Protein AF-A0A164U2A6-F1 (afdb_monomer)

Structure (mmCIF, N/CA/C/O backbone):
data_AF-A0A164U2A6-F1
#
_entry.id   AF-A0A164U2A6-F1
#
loop_
_atom_site.group_PDB
_atom_site.id
_atom_site.type_symbol
_atom_site.label_atom_id
_atom_site.label_alt_id
_atom_site.label_comp_id
_atom_site.label_asym_id
_atom_site.label_entity_id
_atom_site.label_seq_id
_atom_site.pdbx_PDB_ins_code
_atom_site.Cartn_x
_atom_site.Cartn_y
_atom_site.Cartn_z
_atom_site.occupancy
_atom_site.B_iso_or_equiv
_atom_site.auth_seq_id
_atom_site.auth_comp_id
_atom_site.auth_asym_id
_atom_site.auth_atom_id
_atom_site.pdbx_PDB_model_num
ATOM 1 N N . MET A 1 1 ? -32.558 -21.989 -3.982 1.00 44.00 1 MET A N 1
ATOM 2 C CA . MET A 1 1 ? -32.875 -21.300 -2.713 1.00 44.00 1 MET A CA 1
ATOM 3 C C . MET A 1 1 ? -32.211 -19.939 -2.767 1.00 44.00 1 MET A C 1
ATOM 5 O O . MET A 1 1 ? -31.012 -19.887 -3.005 1.00 44.00 1 MET A O 1
ATOM 9 N N . SER A 1 2 ? -32.975 -18.857 -2.661 1.00 55.47 2 SER A N 1
ATOM 10 C CA . SER A 1 2 ? -32.435 -17.496 -2.626 1.00 55.47 2 SER A CA 1
ATOM 11 C C . SER A 1 2 ? -31.658 -17.303 -1.323 1.00 55.47 2 SER A C 1
ATOM 13 O O . SER A 1 2 ? -32.259 -17.333 -0.250 1.00 55.47 2 SER A O 1
ATOM 15 N N . SER A 1 3 ? -30.331 -17.175 -1.406 1.00 77.94 3 SER A N 1
ATOM 16 C CA . SER A 1 3 ? -29.511 -16.815 -0.244 1.00 77.94 3 SER A CA 1
ATOM 17 C C . SER A 1 3 ? -29.856 -15.387 0.196 1.00 77.94 3 SER A C 1
ATOM 19 O O . SER A 1 3 ? -30.199 -14.539 -0.631 1.00 77.94 3 SER A O 1
ATOM 21 N N . LEU A 1 4 ? -29.829 -15.143 1.505 1.00 87.38 4 LEU A N 1
ATOM 22 C CA . LEU A 1 4 ? -30.151 -13.844 2.089 1.00 87.38 4 LEU A CA 1
ATOM 23 C C . LEU A 1 4 ? -29.001 -12.861 1.852 1.00 87.38 4 LEU A C 1
ATOM 25 O O . LEU A 1 4 ? -27.828 -13.236 1.932 1.00 87.38 4 LEU A O 1
ATOM 29 N N . SER A 1 5 ? -29.326 -11.594 1.607 1.00 89.75 5 SER A N 1
ATOM 30 C CA . SER A 1 5 ? -28.318 -10.535 1.637 1.00 89.75 5 SER A CA 1
ATOM 31 C C . SER A 1 5 ? -27.931 -10.199 3.080 1.00 89.75 5 SER A C 1
ATOM 33 O O . SER A 1 5 ? -28.682 -10.451 4.028 1.00 89.75 5 SER A O 1
ATOM 35 N N . VAL A 1 6 ? -26.781 -9.550 3.263 1.00 89.12 6 VAL A N 1
ATOM 36 C CA . VAL A 1 6 ? -26.360 -8.974 4.550 1.00 89.12 6 VAL A CA 1
ATOM 37 C C . VAL A 1 6 ? -27.457 -8.077 5.137 1.00 89.12 6 VAL A C 1
ATOM 39 O O . VAL A 1 6 ? -27.704 -8.098 6.342 1.00 89.12 6 VAL A O 1
ATOM 42 N N . GLN A 1 7 ? -28.157 -7.317 4.292 1.00 89.69 7 GLN A N 1
ATOM 43 C CA . GLN A 1 7 ? -29.229 -6.427 4.727 1.00 89.69 7 GLN A CA 1
ATOM 44 C C . GLN A 1 7 ? -30.466 -7.189 5.218 1.00 89.69 7 GLN A C 1
ATOM 46 O O . GLN A 1 7 ? -31.060 -6.778 6.220 1.00 89.69 7 GLN A O 1
ATOM 51 N N . ASP A 1 8 ? -30.826 -8.301 4.577 1.00 89.44 8 ASP A N 1
ATOM 52 C CA . ASP A 1 8 ? -31.935 -9.157 5.019 1.00 89.44 8 ASP A CA 1
ATOM 53 C C . ASP A 1 8 ? -31.611 -9.804 6.366 1.00 89.44 8 ASP A C 1
ATOM 55 O O . ASP A 1 8 ? -32.427 -9.770 7.288 1.00 89.44 8 ASP A O 1
ATOM 59 N N . ILE A 1 9 ? -30.383 -10.311 6.516 1.00 90.56 9 ILE A N 1
ATOM 60 C CA . ILE A 1 9 ? -29.886 -10.926 7.754 1.00 90.56 9 ILE A CA 1
ATOM 61 C C . ILE A 1 9 ? -29.930 -9.915 8.910 1.00 90.56 9 ILE A C 1
ATOM 63 O O . ILE A 1 9 ? -30.4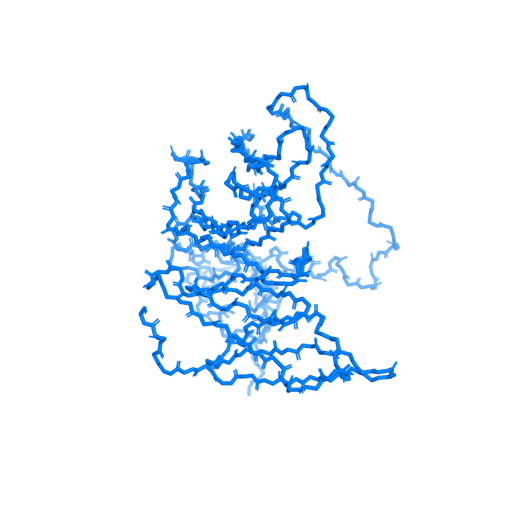40 -10.221 9.990 1.00 90.56 9 ILE A O 1
ATOM 67 N N . VAL A 1 10 ? -29.450 -8.685 8.687 1.00 90.69 10 VAL A N 1
ATOM 68 C CA . VAL A 1 10 ? -29.491 -7.610 9.694 1.00 90.69 10 VAL A CA 1
ATOM 69 C C . VAL A 1 10 ? -30.932 -7.219 10.027 1.00 90.69 10 VAL A C 1
ATOM 71 O O . VAL A 1 10 ? -31.260 -7.068 11.204 1.00 90.69 10 VAL A O 1
ATOM 74 N N . SER A 1 11 ? -31.803 -7.077 9.027 1.00 89.12 11 SER A N 1
ATOM 75 C CA . SER A 1 11 ? -33.218 -6.729 9.237 1.00 89.12 11 SER A CA 1
ATOM 76 C C . SER A 1 11 ? -33.941 -7.794 10.063 1.00 89.12 11 SER A C 1
ATOM 78 O O . SER A 1 11 ? -34.653 -7.472 11.017 1.00 89.12 11 SER A O 1
ATOM 80 N N . LEU A 1 12 ? -33.691 -9.070 9.765 1.00 89.12 12 LEU A N 1
ATOM 81 C CA . LEU A 1 12 ? -34.256 -10.206 10.489 1.00 89.12 12 LEU A CA 1
ATOM 82 C C . LEU A 1 12 ? -33.769 -10.248 11.946 1.00 89.12 12 LEU A C 1
ATOM 84 O O . LEU A 1 12 ? -34.564 -10.437 12.869 1.00 89.12 12 LEU A O 1
ATOM 88 N N . ALA A 1 13 ? -32.476 -9.997 12.169 1.00 89.25 13 ALA A N 1
ATOM 89 C CA . ALA A 1 13 ? -31.903 -9.871 13.507 1.00 89.25 13 ALA A CA 1
ATOM 90 C C . ALA A 1 13 ? -32.492 -8.683 14.288 1.00 89.25 13 ALA A C 1
ATOM 92 O O . ALA A 1 13 ? -32.646 -8.736 15.509 1.00 89.25 13 ALA A O 1
ATOM 93 N N . GLN A 1 14 ? -32.825 -7.581 13.616 1.00 86.62 14 GLN A N 1
ATOM 94 C CA . GLN A 1 14 ? -33.468 -6.436 14.261 1.00 86.62 14 GLN A CA 1
ATOM 95 C C . GLN A 1 14 ? -34.908 -6.756 14.679 1.00 86.62 14 GLN A C 1
ATOM 97 O O . GLN A 1 14 ? -35.297 -6.368 15.779 1.00 86.62 14 GLN A O 1
ATOM 102 N N . ALA A 1 15 ? -35.646 -7.528 13.880 1.00 88.75 15 ALA A N 1
ATOM 103 C CA . ALA A 1 15 ? -37.031 -7.901 14.164 1.00 88.75 15 ALA A CA 1
ATOM 104 C C . ALA A 1 15 ? -37.188 -9.019 15.217 1.00 88.75 15 ALA A C 1
ATOM 106 O O . ALA A 1 15 ? -38.202 -9.060 15.910 1.00 88.75 15 ALA A O 1
ATOM 107 N N . CYS A 1 16 ? -36.207 -9.920 15.366 1.00 90.56 16 CYS A N 1
ATOM 108 C CA . CYS A 1 16 ? -36.314 -11.090 16.246 1.00 90.56 16 CYS A CA 1
ATOM 109 C C . CYS A 1 16 ? -35.090 -11.257 17.159 1.00 90.56 16 CYS A C 1
ATOM 111 O O . CYS A 1 16 ? -33.978 -11.493 16.690 1.00 90.56 16 CYS A O 1
ATOM 113 N N . SER A 1 17 ? -35.296 -11.201 18.480 1.00 86.62 17 SER A N 1
ATOM 114 C CA . SER A 1 17 ? -34.227 -11.331 19.486 1.00 86.62 17 SER A CA 1
ATOM 115 C C . SER A 1 17 ? -33.533 -12.696 19.461 1.00 86.62 17 SER A C 1
ATOM 117 O O . SER A 1 17 ? -32.307 -12.746 19.488 1.00 86.62 17 SER A O 1
ATOM 119 N N . LYS A 1 18 ? -34.290 -13.793 19.322 1.00 87.06 18 LYS A N 1
ATOM 120 C CA . LYS A 1 18 ? -33.724 -15.149 19.194 1.00 87.06 18 LYS A CA 1
ATOM 121 C C . LYS A 1 18 ? -32.863 -15.292 17.939 1.00 87.06 18 LYS A C 1
ATOM 123 O O . LYS A 1 18 ? -31.781 -15.865 17.981 1.00 87.06 18 LYS A O 1
ATOM 128 N N . MET A 1 19 ? -33.326 -14.731 16.822 1.00 85.00 19 MET A N 1
ATOM 129 C CA . MET A 1 19 ? -32.559 -14.743 15.577 1.00 85.00 19 MET A CA 1
ATOM 130 C C . MET A 1 19 ? -31.304 -13.874 15.691 1.00 85.00 19 MET A C 1
ATOM 132 O O . MET A 1 19 ? -30.238 -14.258 15.224 1.00 85.00 19 MET A O 1
ATOM 136 N N . ARG A 1 20 ? -31.397 -12.729 16.374 1.00 89.31 20 ARG A N 1
ATOM 137 C CA . ARG A 1 20 ? -30.246 -11.871 16.675 1.00 89.31 20 ARG A CA 1
ATOM 138 C C . ARG A 1 20 ? -29.156 -12.618 17.434 1.00 89.31 20 ARG A C 1
ATOM 140 O O . ARG A 1 20 ? -27.986 -12.448 17.115 1.00 89.31 20 ARG A O 1
ATOM 147 N N . GLU A 1 21 ? -29.530 -13.416 18.425 1.00 87.69 21 GLU A N 1
ATOM 148 C CA . GLU A 1 21 ? -28.600 -14.206 19.235 1.00 87.69 21 GLU A CA 1
ATOM 149 C C . GLU A 1 21 ? -27.919 -15.313 18.415 1.00 87.69 21 GLU A C 1
ATOM 151 O O . GLU A 1 21 ? -26.694 -15.444 18.441 1.00 87.69 21 GLU A O 1
ATOM 156 N N . LEU A 1 22 ? -28.685 -16.030 17.588 1.00 85.81 22 LEU A N 1
ATOM 157 C CA . LEU A 1 22 ? -28.151 -17.030 16.655 1.00 85.81 22 LEU A CA 1
ATOM 158 C C . LEU A 1 22 ? -27.168 -16.422 15.644 1.00 85.81 22 LEU A C 1
ATOM 160 O O . LEU A 1 22 ? -26.076 -16.947 15.436 1.00 85.81 22 LEU A O 1
ATOM 164 N N . ILE A 1 23 ? -27.516 -15.282 15.047 1.00 86.31 23 ILE A N 1
ATOM 165 C CA . ILE A 1 23 ? -26.658 -14.606 14.067 1.00 86.31 23 ILE A CA 1
ATOM 166 C C . ILE A 1 23 ? -25.380 -14.075 14.737 1.00 86.31 23 ILE A C 1
ATOM 168 O O . ILE A 1 23 ? -24.293 -14.200 14.176 1.00 86.31 23 ILE A O 1
ATOM 172 N N . ARG A 1 24 ? -25.479 -13.526 15.956 1.00 84.38 24 ARG A N 1
ATOM 173 C CA . ARG A 1 24 ? -24.330 -13.000 16.721 1.00 84.38 24 ARG A CA 1
ATOM 174 C C . ARG A 1 24 ? -23.367 -14.071 17.220 1.00 84.38 24 ARG A C 1
ATOM 176 O O . ARG A 1 24 ? -22.329 -13.702 17.753 1.00 84.38 24 ARG A O 1
ATOM 183 N N . THR A 1 25 ? -23.682 -15.353 17.060 1.00 85.44 25 THR A N 1
ATOM 184 C CA . THR A 1 25 ? -22.818 -16.475 17.460 1.00 85.44 25 THR A CA 1
ATOM 185 C C . THR A 1 25 ? -22.214 -17.223 16.267 1.00 85.44 25 THR A C 1
ATOM 187 O O . THR A 1 25 ? -21.241 -17.951 16.443 1.00 85.44 25 THR A O 1
ATOM 190 N N . HIS A 1 26 ? -22.702 -16.996 15.040 1.00 85.50 26 HIS A N 1
ATOM 191 C CA . HIS A 1 26 ? -22.303 -17.759 13.851 1.00 85.50 26 HIS A CA 1
ATOM 192 C C . HIS A 1 26 ? -21.791 -16.858 12.719 1.00 85.50 26 HIS A C 1
ATOM 194 O O . HIS A 1 26 ? -22.582 -16.260 11.982 1.00 85.50 26 HIS A O 1
ATOM 200 N N . LYS A 1 27 ? -20.460 -16.825 12.515 1.00 83.75 27 LYS A N 1
ATOM 201 C CA . LYS A 1 27 ? -19.822 -16.036 11.436 1.00 83.75 27 LYS A CA 1
ATOM 202 C C . LYS A 1 27 ? -20.301 -16.443 10.038 1.00 83.75 27 LYS A C 1
ATOM 204 O O . LYS A 1 27 ? -20.442 -15.596 9.157 1.00 83.75 27 LYS A O 1
ATOM 209 N N . SER A 1 28 ? -20.562 -17.740 9.853 1.00 84.50 28 SER A N 1
ATOM 210 C CA . SER A 1 28 ? -20.964 -18.338 8.576 1.00 84.50 28 SER A CA 1
ATOM 211 C C . SER A 1 28 ? -22.189 -17.661 7.972 1.00 84.50 28 SER A C 1
ATOM 213 O O . SER A 1 28 ? -22.218 -17.482 6.763 1.00 84.50 28 SER A O 1
ATOM 215 N N . THR A 1 29 ? -23.133 -17.198 8.797 1.00 83.88 29 THR A N 1
ATOM 216 C CA . THR A 1 29 ? -24.358 -16.517 8.352 1.00 83.88 29 THR A CA 1
ATOM 217 C C . THR A 1 29 ? -24.072 -15.343 7.416 1.00 83.88 29 THR A C 1
ATOM 219 O O . THR A 1 29 ? -24.734 -15.178 6.395 1.00 83.88 29 THR A O 1
ATOM 222 N N . PHE A 1 30 ? -23.069 -14.530 7.752 1.00 84.88 30 PHE A N 1
ATOM 223 C CA . PHE A 1 30 ? -22.676 -13.376 6.948 1.00 84.88 30 PHE A CA 1
ATOM 224 C C . PHE A 1 30 ? -21.774 -13.762 5.781 1.00 84.88 30 PHE A C 1
ATOM 226 O O . PHE A 1 30 ? -21.905 -13.198 4.697 1.00 84.88 30 PHE A O 1
ATOM 233 N N . LEU A 1 31 ? -20.901 -14.750 5.975 1.00 82.06 31 LEU A N 1
ATOM 234 C CA . LEU A 1 31 ? -20.002 -15.244 4.933 1.00 82.06 31 LEU A CA 1
ATOM 235 C C . LEU A 1 31 ? -20.741 -15.934 3.781 1.00 82.06 31 LEU A C 1
ATOM 237 O O . LEU A 1 31 ? -20.322 -15.812 2.636 1.00 82.06 31 LEU A O 1
ATOM 241 N N . SER A 1 32 ? -21.853 -16.612 4.070 1.00 82.81 32 SER A N 1
ATOM 242 C CA . SER A 1 32 ? -22.698 -17.281 3.073 1.00 82.81 32 SER A CA 1
ATOM 243 C C . SER A 1 32 ? -23.732 -16.364 2.413 1.00 82.81 32 SER A C 1
ATOM 245 O O . SER A 1 32 ? -24.545 -16.832 1.611 1.00 82.81 32 SER A O 1
ATOM 247 N N . SER A 1 33 ? -23.766 -15.082 2.788 1.00 85.94 33 SER A N 1
ATOM 248 C CA . SER A 1 33 ? -24.702 -14.119 2.206 1.00 85.94 33 SER A CA 1
ATOM 249 C C . SER A 1 33 ? -24.356 -13.813 0.748 1.00 85.94 33 SER A C 1
ATOM 251 O O . SER A 1 33 ? -23.214 -13.966 0.315 1.00 85.94 33 SER A O 1
ATOM 253 N N . THR A 1 34 ? -25.342 -13.355 -0.024 1.00 87.00 34 THR A N 1
ATOM 254 C CA . THR A 1 34 ? -25.158 -13.028 -1.453 1.00 87.00 34 THR A CA 1
ATOM 255 C C . THR A 1 34 ? -24.223 -11.850 -1.708 1.00 87.00 34 THR A C 1
ATOM 257 O O . THR A 1 34 ? -23.781 -11.651 -2.837 1.00 87.00 34 THR A O 1
ATOM 260 N N . ASN A 1 35 ? -23.942 -11.050 -0.682 1.00 84.25 35 ASN A N 1
ATOM 261 C CA . ASN A 1 35 ? -23.138 -9.846 -0.787 1.00 84.25 35 ASN A CA 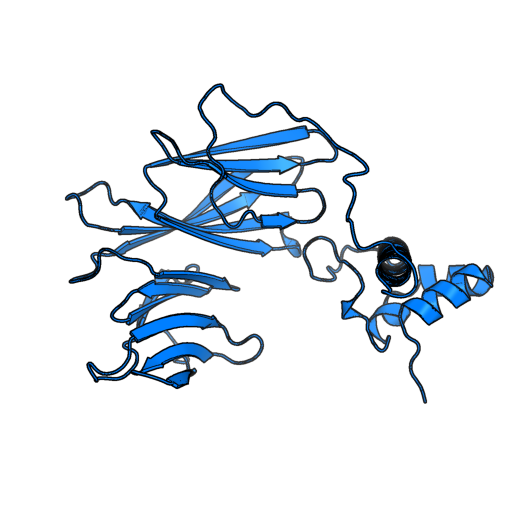1
ATOM 262 C C . ASN A 1 35 ? -22.229 -9.645 0.432 1.00 84.25 35 ASN A C 1
ATOM 264 O O . ASN A 1 35 ? -22.126 -8.540 0.959 1.00 84.25 35 ASN A O 1
ATOM 268 N N . SER A 1 36 ? -21.563 -10.706 0.884 1.00 81.81 36 SER A N 1
ATOM 269 C CA . SER A 1 36 ? -20.666 -10.673 2.048 1.00 81.81 36 SER A CA 1
ATOM 270 C C . SER A 1 36 ? -19.561 -9.610 1.943 1.00 81.81 36 SER A C 1
ATOM 272 O O . SER A 1 36 ? -19.174 -9.035 2.959 1.00 81.81 36 SER A O 1
ATOM 274 N N . GLN A 1 37 ? -19.136 -9.266 0.724 1.00 79.69 37 GLN A N 1
ATOM 275 C CA . GLN A 1 37 ? -18.147 -8.227 0.428 1.00 79.69 37 GLN A CA 1
ATOM 276 C C . GLN A 1 37 ? -18.553 -6.808 0.857 1.00 79.69 37 GLN A C 1
ATOM 278 O O . GLN A 1 37 ? -17.698 -5.930 0.902 1.00 79.69 37 GLN A O 1
ATOM 283 N N . ILE A 1 38 ? -19.836 -6.543 1.153 1.00 81.25 38 ILE A N 1
ATOM 284 C CA . ILE A 1 38 ? -20.249 -5.203 1.611 1.00 81.25 38 ILE A CA 1
ATOM 285 C C . ILE A 1 38 ? -19.876 -4.941 3.069 1.00 81.25 38 ILE A C 1
ATOM 287 O O . ILE A 1 38 ? -19.975 -3.804 3.528 1.00 81.25 38 ILE A O 1
ATOM 291 N N . ILE A 1 39 ? -19.550 -5.988 3.829 1.00 82.62 39 ILE A N 1
ATOM 292 C CA . ILE A 1 39 ? -19.231 -5.862 5.245 1.00 82.62 39 ILE A CA 1
ATOM 293 C C . ILE A 1 39 ? -17.827 -5.257 5.347 1.00 82.62 39 ILE A C 1
ATOM 295 O O . ILE A 1 39 ? -16.875 -5.892 4.899 1.00 82.62 39 ILE A O 1
ATOM 299 N N . PRO A 1 40 ? -17.670 -4.056 5.933 1.00 71.19 40 PRO A N 1
ATOM 300 C CA . PRO A 1 40 ? -16.360 -3.468 6.125 1.00 71.19 40 PRO A CA 1
ATOM 301 C C . PRO A 1 40 ? -15.646 -4.277 7.200 1.00 71.19 40 PRO A C 1
ATOM 303 O O . PRO A 1 40 ? -16.041 -4.274 8.370 1.00 71.19 40 PRO A O 1
ATOM 306 N N . PHE A 1 41 ? -14.622 -5.010 6.792 1.00 70.31 41 PHE A N 1
ATOM 307 C CA . PHE A 1 41 ? -13.695 -5.617 7.726 1.00 70.31 41 PHE A CA 1
ATOM 308 C C . PHE A 1 41 ? -12.632 -4.594 8.095 1.00 70.31 41 PHE A C 1
ATOM 310 O O . PHE A 1 41 ? -12.233 -3.836 7.206 1.00 70.31 41 PHE A O 1
ATOM 317 N N . PRO A 1 42 ? -12.153 -4.588 9.354 1.00 55.88 42 PRO A N 1
ATOM 318 C CA . PRO A 1 42 ? -10.959 -3.839 9.681 1.00 55.88 42 PRO A CA 1
ATOM 319 C C . PRO A 1 42 ? -9.882 -4.280 8.694 1.00 55.88 42 PRO A C 1
ATOM 321 O O . PRO A 1 42 ? -9.474 -5.441 8.725 1.00 55.88 42 PRO A O 1
ATOM 324 N N . LEU A 1 43 ? -9.451 -3.368 7.820 1.00 52.00 43 LEU A N 1
ATOM 325 C CA . LEU A 1 43 ? -8.366 -3.595 6.857 1.00 52.00 43 LEU A CA 1
ATOM 326 C C . LEU A 1 43 ? -8.719 -4.449 5.610 1.00 52.00 43 LEU A C 1
ATOM 328 O O . LEU A 1 43 ? -7.820 -4.895 4.903 1.00 52.00 43 LEU A O 1
ATOM 332 N N . GLY A 1 44 ? -10.005 -4.650 5.298 1.00 57.19 44 GLY A N 1
ATOM 333 C CA . GLY A 1 44 ? -10.460 -5.243 4.024 1.00 57.19 44 GLY A CA 1
ATOM 334 C C . GLY A 1 44 ? -10.580 -6.774 3.976 1.00 57.19 44 GLY A C 1
ATOM 335 O O . GLY A 1 44 ? -11.167 -7.296 3.031 1.00 57.19 44 GLY A O 1
ATOM 336 N N . GLU A 1 45 ? -10.125 -7.495 5.005 1.00 59.69 45 GLU A N 1
ATOM 337 C CA . GLU A 1 45 ? -10.231 -8.961 5.091 1.00 59.69 45 GLU A CA 1
ATOM 338 C C . GLU A 1 45 ? -10.832 -9.428 6.421 1.00 59.69 45 GLU A C 1
ATOM 340 O O . GLU A 1 45 ? -10.562 -8.865 7.483 1.00 59.69 45 GLU A O 1
ATOM 345 N N . LEU A 1 46 ? -11.608 -10.518 6.391 1.00 69.88 46 LEU A N 1
ATOM 346 C CA . LEU A 1 46 ? -12.049 -11.180 7.617 1.00 69.88 46 LEU A CA 1
ATOM 347 C C . LEU A 1 46 ? -10.885 -11.974 8.227 1.00 69.88 46 LEU A C 1
ATOM 349 O O . LEU A 1 46 ? -10.585 -13.082 7.784 1.00 69.88 46 LEU A O 1
ATOM 353 N N . THR A 1 47 ? -10.272 -11.450 9.285 1.00 63.97 47 THR A N 1
ATOM 354 C CA . THR A 1 47 ? -9.262 -12.192 10.050 1.00 63.97 47 THR A CA 1
ATOM 355 C C . THR A 1 47 ? -9.907 -13.180 11.032 1.00 63.97 47 THR A C 1
ATOM 357 O O . THR A 1 47 ? -11.079 -13.055 11.411 1.00 63.97 47 THR A O 1
ATOM 360 N N . ALA A 1 48 ? -9.142 -14.190 11.465 1.00 68.31 48 ALA A N 1
ATOM 361 C CA . ALA A 1 48 ? -9.603 -15.184 12.442 1.00 68.31 48 ALA A CA 1
ATOM 362 C C . ALA A 1 48 ? -10.073 -14.538 13.761 1.00 68.31 48 ALA A C 1
ATOM 364 O O . ALA A 1 48 ? -11.034 -15.016 14.376 1.00 68.31 48 ALA A O 1
ATOM 365 N N . ASP A 1 49 ? -9.450 -13.416 14.118 1.00 68.56 49 ASP A N 1
ATOM 366 C CA . ASP A 1 49 ? -9.656 -12.679 15.364 1.00 68.56 49 ASP A CA 1
ATOM 367 C C . ASP A 1 49 ? -10.993 -11.932 15.417 1.00 68.56 49 ASP A C 1
ATOM 369 O O . ASP A 1 49 ? -11.496 -11.668 16.506 1.00 68.56 49 ASP A O 1
ATOM 373 N N . VAL A 1 50 ? -11.610 -11.627 14.267 1.00 73.62 50 VAL A N 1
ATOM 374 C CA . VAL A 1 50 ? -12.882 -10.886 14.233 1.00 73.62 50 VAL A CA 1
ATOM 375 C C . VAL A 1 50 ? -13.992 -11.746 14.818 1.00 73.62 50 VAL A C 1
ATOM 377 O O . VAL A 1 50 ? -14.409 -12.738 14.213 1.00 73.62 50 VAL A O 1
ATOM 380 N N . GLY A 1 51 ? -14.510 -11.367 15.982 1.00 81.75 51 GLY A N 1
ATOM 381 C CA . GLY A 1 51 ? -15.573 -12.108 16.653 1.00 81.75 51 GLY A CA 1
ATOM 382 C C . GLY A 1 51 ? -16.886 -12.113 15.848 1.00 81.75 51 GLY A C 1
ATOM 383 O O . GLY A 1 51 ? -17.167 -11.167 15.109 1.00 81.75 51 GLY A O 1
ATOM 384 N N . PRO A 1 52 ? -17.757 -13.129 16.005 1.00 82.38 52 PRO A N 1
ATOM 385 C CA . PRO A 1 52 ? -19.078 -13.142 15.360 1.00 82.38 52 PRO A CA 1
ATOM 386 C C . PRO A 1 52 ? -19.938 -11.909 15.705 1.00 82.38 52 PRO A C 1
ATOM 388 O O . PRO A 1 52 ? -20.715 -11.418 14.886 1.00 82.38 52 PRO A O 1
ATOM 391 N N . GLU A 1 53 ? -19.761 -11.356 16.904 1.00 83.19 53 GLU A N 1
ATOM 392 C CA . GLU A 1 53 ? -20.442 -10.141 17.342 1.00 83.19 53 GLU A CA 1
ATOM 393 C C . GLU A 1 53 ? -19.909 -8.868 16.663 1.00 83.19 53 GLU A C 1
ATOM 395 O O . GLU A 1 53 ? -20.682 -7.977 16.300 1.00 83.19 53 GLU A O 1
ATOM 400 N N . GLU A 1 54 ? -18.595 -8.776 16.470 1.00 82.50 54 GLU A N 1
ATOM 401 C CA . GLU A 1 54 ? -17.962 -7.669 15.747 1.00 82.50 54 GLU A CA 1
ATOM 402 C C . GLU A 1 54 ? -18.359 -7.696 14.277 1.00 82.50 54 GLU A C 1
ATOM 404 O O . GLU A 1 54 ? -18.717 -6.658 13.716 1.00 82.50 54 GLU A O 1
ATOM 409 N N . LEU A 1 55 ? -18.414 -8.896 13.697 1.00 86.25 55 LEU A N 1
ATOM 410 C CA . LEU A 1 55 ? -18.916 -9.132 12.353 1.00 86.25 55 LEU A CA 1
ATOM 411 C C . LEU A 1 55 ? -20.369 -8.666 12.201 1.00 86.25 55 LEU A C 1
ATOM 413 O O . LEU A 1 55 ? -20.692 -7.944 11.259 1.00 86.25 55 LEU A O 1
ATOM 417 N N . PHE A 1 56 ? -21.236 -9.004 13.161 1.00 88.44 56 PHE A N 1
ATOM 418 C CA . PHE A 1 56 ? -22.617 -8.515 13.188 1.00 88.44 56 PHE A CA 1
ATOM 419 C C . PHE A 1 56 ? -22.682 -6.983 13.250 1.00 88.44 56 PHE A C 1
ATOM 421 O O . PHE A 1 56 ? -23.479 -6.355 12.549 1.00 88.44 56 PHE A O 1
ATOM 428 N N . ARG A 1 57 ? -21.831 -6.358 14.071 1.00 86.75 57 ARG A N 1
ATOM 429 C CA . ARG A 1 57 ? -21.762 -4.896 14.206 1.00 86.75 57 ARG A CA 1
ATOM 430 C C . ARG A 1 57 ? -21.309 -4.231 12.903 1.00 86.75 57 ARG A C 1
ATOM 432 O O . ARG A 1 57 ? -21.902 -3.226 12.508 1.00 86.75 57 ARG A O 1
ATOM 439 N N . ALA A 1 58 ? -20.303 -4.789 12.235 1.00 85.50 58 ALA A N 1
ATOM 440 C CA . ALA A 1 58 ? -19.822 -4.325 10.936 1.00 85.50 58 ALA A CA 1
ATOM 441 C C . ALA A 1 58 ? -20.901 -4.471 9.852 1.00 85.50 58 ALA A C 1
ATOM 443 O O . ALA A 1 58 ? -21.215 -3.502 9.161 1.00 85.50 58 ALA A O 1
ATOM 444 N N . ALA A 1 59 ? -21.556 -5.631 9.781 1.00 88.38 59 ALA A N 1
ATOM 445 C CA . ALA A 1 59 ? -22.659 -5.895 8.861 1.00 88.38 59 ALA A CA 1
ATOM 446 C C . ALA A 1 59 ? -23.836 -4.929 9.061 1.00 88.38 59 ALA A C 1
ATOM 448 O O . ALA A 1 59 ? -24.375 -4.381 8.098 1.00 88.38 59 ALA A O 1
ATOM 449 N N . ALA A 1 60 ? -24.210 -4.655 10.314 1.00 87.75 60 ALA A N 1
ATOM 450 C CA . ALA A 1 60 ? -25.264 -3.697 10.629 1.00 87.75 60 ALA A CA 1
ATOM 451 C C . ALA A 1 60 ? -24.899 -2.264 10.205 1.00 87.75 60 ALA A C 1
ATOM 453 O O . ALA A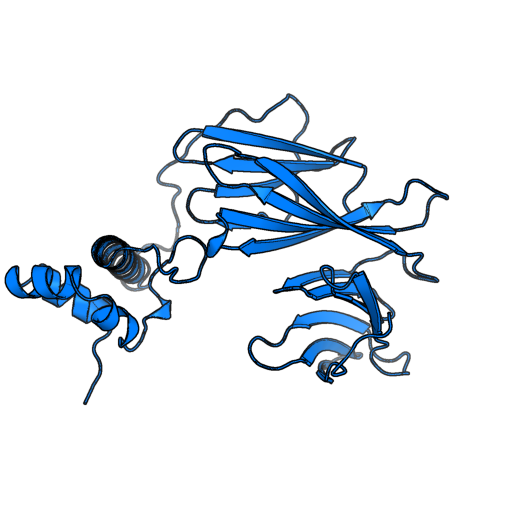 1 60 ? -25.754 -1.541 9.689 1.00 87.75 60 ALA A O 1
ATOM 454 N N . ARG A 1 61 ? -23.632 -1.856 10.376 1.00 86.44 61 ARG A N 1
ATOM 455 C CA . ARG A 1 61 ? -23.129 -0.560 9.888 1.00 86.44 61 ARG A CA 1
ATOM 456 C C . ARG A 1 61 ? -23.154 -0.487 8.363 1.00 86.44 61 ARG A C 1
ATOM 458 O O . ARG A 1 61 ? -23.636 0.513 7.836 1.00 86.44 61 ARG A O 1
ATOM 465 N N . ALA A 1 62 ? -22.713 -1.539 7.675 1.00 84.25 62 ALA A N 1
ATOM 466 C CA . ALA A 1 62 ? -22.744 -1.636 6.216 1.00 84.25 62 ALA A CA 1
ATOM 467 C C . ALA A 1 62 ? -24.165 -1.488 5.666 1.00 84.25 62 ALA A C 1
ATOM 469 O O . ALA A 1 62 ? -24.426 -0.635 4.821 1.00 84.25 62 ALA A O 1
ATOM 470 N N . ALA A 1 63 ? -25.108 -2.262 6.210 1.00 85.88 63 ALA A N 1
ATOM 471 C CA . ALA A 1 63 ? -26.511 -2.219 5.813 1.00 85.88 63 ALA A CA 1
ATOM 472 C C . ALA A 1 63 ? -27.141 -0.839 6.073 1.00 85.88 63 ALA A C 1
ATOM 474 O O . ALA A 1 63 ? -27.928 -0.344 5.266 1.00 85.88 63 ALA A O 1
ATOM 475 N N . ALA A 1 64 ? -26.781 -0.186 7.183 1.00 82.31 64 ALA A N 1
ATOM 476 C CA . ALA A 1 64 ? -27.233 1.169 7.482 1.00 82.31 64 ALA A CA 1
ATOM 477 C C . ALA A 1 64 ? -26.637 2.213 6.520 1.00 82.31 64 ALA A C 1
ATOM 479 O O . ALA A 1 64 ? -27.359 3.102 6.069 1.00 82.31 64 ALA A O 1
ATOM 480 N N . LEU A 1 65 ? -25.347 2.113 6.185 1.00 78.69 65 LEU A N 1
ATOM 481 C CA . LEU A 1 65 ? -24.676 2.996 5.224 1.00 78.69 65 LEU A CA 1
ATOM 482 C C . LEU A 1 65 ? -25.240 2.822 3.815 1.00 78.69 65 LEU A C 1
ATOM 484 O O . LEU A 1 65 ? -25.641 3.808 3.205 1.00 78.69 65 LEU A O 1
ATOM 488 N N . SER A 1 66 ? -25.368 1.582 3.339 1.00 78.31 66 SER A N 1
ATOM 489 C CA . SER A 1 66 ? -25.960 1.265 2.035 1.00 78.31 66 SER A CA 1
ATOM 490 C C . SER A 1 66 ? -27.370 1.840 1.895 1.00 78.31 66 SER A C 1
ATOM 492 O O . SER A 1 66 ? -27.715 2.366 0.842 1.00 78.31 66 SER A O 1
ATOM 494 N N . ARG A 1 67 ? -28.177 1.802 2.964 1.00 75.19 67 ARG A N 1
ATOM 495 C CA . ARG A 1 67 ? -29.523 2.392 2.975 1.00 75.19 67 ARG A CA 1
ATOM 496 C C . ARG A 1 67 ? -29.501 3.916 2.860 1.00 75.19 67 ARG A C 1
ATOM 498 O O . ARG A 1 67 ? -30.371 4.475 2.208 1.00 75.19 67 ARG A O 1
ATOM 505 N N . ARG A 1 68 ? -28.524 4.575 3.491 1.00 69.38 68 ARG A N 1
ATOM 506 C CA . ARG A 1 68 ? -28.365 6.042 3.489 1.00 69.38 68 ARG A CA 1
ATOM 507 C C . ARG A 1 68 ? -27.741 6.583 2.206 1.00 69.38 68 ARG A C 1
ATOM 509 O O . ARG A 1 68 ? -27.960 7.742 1.891 1.00 69.38 68 ARG A O 1
ATOM 516 N N . LEU A 1 69 ? -26.951 5.767 1.513 1.00 67.56 69 LEU A N 1
ATOM 517 C CA . LEU A 1 69 ? -26.351 6.095 0.218 1.00 67.56 69 LEU A CA 1
ATOM 518 C C . LEU A 1 69 ? -27.275 5.756 -0.958 1.00 67.56 69 LEU A C 1
ATOM 520 O O . LEU A 1 69 ? -26.934 6.041 -2.101 1.00 67.56 69 LEU A O 1
ATOM 524 N N . ASN A 1 70 ? -28.434 5.143 -0.697 1.00 66.62 70 ASN A N 1
ATOM 525 C CA . ASN A 1 70 ? -29.390 4.816 -1.740 1.00 66.62 70 ASN A CA 1
ATOM 526 C C . ASN A 1 70 ? -29.934 6.131 -2.345 1.00 66.62 70 ASN A C 1
ATOM 528 O O . ASN A 1 70 ? -30.509 6.935 -1.596 1.00 66.62 70 ASN A O 1
ATOM 532 N N . PRO A 1 71 ? -29.760 6.371 -3.663 1.00 58.03 71 PRO A N 1
ATOM 533 C CA . PRO A 1 71 ? -30.024 7.659 -4.322 1.00 58.03 71 PRO A CA 1
ATOM 534 C C . PRO A 1 71 ? -31.457 8.182 -4.173 1.00 58.03 71 PRO A C 1
ATOM 536 O O . PRO A 1 71 ? -31.710 9.358 -4.404 1.00 58.03 71 PRO A O 1
ATOM 539 N N . LEU A 1 72 ? -32.389 7.340 -3.726 1.00 57.16 72 LEU A N 1
ATOM 540 C CA . LEU A 1 72 ? -33.765 7.719 -3.413 1.00 57.16 72 LEU A CA 1
ATOM 541 C C . LEU A 1 72 ? -33.913 8.581 -2.139 1.00 57.16 72 LEU A C 1
ATOM 543 O O . LEU A 1 72 ? -35.031 8.981 -1.830 1.00 57.16 72 LEU A O 1
ATOM 547 N N . SER A 1 73 ? -32.842 8.840 -1.370 1.00 55.25 73 SER A N 1
ATOM 548 C CA . SER A 1 73 ? -32.961 9.391 -0.006 1.00 55.25 73 SER A CA 1
ATOM 549 C C . SER A 1 73 ? -32.107 10.616 0.362 1.00 55.25 73 SER A C 1
ATOM 551 O O . SER A 1 73 ? -32.177 11.042 1.516 1.00 55.25 73 SER A O 1
ATOM 553 N N . SER A 1 74 ? -31.348 11.242 -0.546 1.00 51.22 74 SER A N 1
ATOM 554 C CA . SER A 1 74 ? -30.592 12.448 -0.159 1.00 51.22 74 SER A CA 1
ATOM 555 C C . SER A 1 74 ? -30.254 13.413 -1.294 1.00 51.22 74 SER A C 1
ATOM 557 O O . SER A 1 74 ? -29.673 13.009 -2.303 1.00 51.22 74 SER A O 1
ATOM 559 N N . ASP A 1 75 ? -30.530 14.697 -1.034 1.00 54.75 75 ASP A N 1
ATOM 560 C CA . ASP A 1 75 ? -29.912 15.864 -1.671 1.00 54.75 75 ASP A CA 1
ATOM 561 C C . ASP A 1 75 ? -28.428 15.616 -1.964 1.00 54.75 75 ASP A C 1
ATOM 563 O O . ASP A 1 75 ? -27.675 15.131 -1.117 1.00 54.75 75 ASP A O 1
ATOM 567 N N . HIS A 1 76 ? -28.012 15.960 -3.179 1.00 51.25 76 HIS A N 1
ATOM 568 C CA . HIS A 1 76 ? -26.722 15.618 -3.781 1.00 51.25 76 HIS A CA 1
ATOM 569 C C . HIS A 1 76 ? -25.491 16.316 -3.169 1.00 51.25 76 HIS A C 1
ATOM 571 O O . HIS A 1 76 ? -24.431 16.331 -3.792 1.00 51.25 76 HIS A O 1
ATOM 577 N N . SER A 1 77 ? -25.578 16.871 -1.955 1.00 53.47 77 SER A N 1
ATOM 578 C CA . SER A 1 77 ? -24.420 17.431 -1.255 1.00 53.47 77 SER A CA 1
ATOM 579 C C . SER A 1 77 ? -24.035 16.574 -0.047 1.00 53.47 77 SER A C 1
ATOM 581 O O . SER A 1 77 ? -24.742 16.470 0.960 1.00 53.47 77 SER A O 1
ATOM 583 N N . ALA A 1 78 ? -22.856 15.955 -0.124 1.00 54.06 78 ALA A N 1
ATOM 584 C CA . ALA A 1 78 ? -22.202 15.361 1.033 1.00 54.06 78 ALA A CA 1
ATOM 585 C C . ALA A 1 78 ? -21.743 16.491 1.970 1.00 54.06 78 ALA A C 1
ATOM 587 O O . ALA A 1 78 ? -20.600 16.935 1.933 1.00 54.06 78 ALA A O 1
ATOM 588 N N . ASN A 1 79 ? -22.655 17.000 2.797 1.00 53.00 79 ASN A N 1
ATOM 589 C CA . ASN A 1 79 ? -22.307 18.007 3.793 1.00 53.00 79 ASN A CA 1
ATOM 590 C C . ASN A 1 79 ? -21.396 17.369 4.849 1.00 53.00 79 ASN A C 1
ATOM 592 O O . ASN A 1 79 ? -21.748 16.344 5.441 1.00 53.00 79 ASN A O 1
ATOM 596 N N . VAL A 1 80 ? -20.239 17.982 5.111 1.00 54.22 80 VAL A N 1
ATOM 597 C CA . VAL A 1 80 ? -19.327 17.573 6.188 1.00 54.22 80 VAL A CA 1
ATOM 598 C C . VAL A 1 80 ? -20.055 17.740 7.524 1.00 54.22 80 VAL A C 1
ATOM 600 O O . VAL A 1 80 ? -20.259 18.852 7.998 1.00 54.22 80 VAL A O 1
ATOM 603 N N . LYS A 1 81 ? -20.501 16.631 8.131 1.00 55.31 81 LYS A N 1
ATOM 604 C CA . LYS A 1 81 ? -21.295 16.664 9.378 1.00 55.31 81 LYS A CA 1
ATOM 605 C C . LYS A 1 81 ? -20.445 16.683 10.647 1.00 55.31 81 LYS A C 1
ATOM 607 O O . LYS A 1 81 ? -20.955 17.035 11.706 1.00 55.31 81 LYS A O 1
ATOM 612 N N . LYS A 1 82 ? -19.185 16.252 10.563 1.00 61.81 82 LYS A N 1
ATOM 613 C CA . LYS A 1 82 ? -18.246 16.174 11.687 1.00 61.81 82 LYS A CA 1
ATOM 614 C C . LYS A 1 82 ? -16.838 16.463 11.190 1.00 61.81 82 LYS A C 1
ATOM 616 O O . LYS A 1 82 ? -16.449 15.946 10.148 1.00 61.81 82 LYS A O 1
ATOM 621 N N . HIS A 1 83 ? -16.101 17.259 11.952 1.00 63.50 83 HIS A N 1
ATOM 622 C CA . HIS A 1 83 ? -14.675 17.482 11.768 1.00 63.50 83 HIS A CA 1
ATOM 623 C C . HIS A 1 83 ? -13.956 17.106 13.062 1.00 63.50 83 HIS A C 1
ATOM 625 O O . HIS A 1 83 ? -14.474 17.326 14.158 1.00 63.50 83 HIS A O 1
ATOM 631 N N . SER A 1 84 ? -12.768 16.537 12.918 1.00 64.50 84 SER A N 1
ATOM 632 C CA . SER A 1 84 ? -11.840 16.285 14.013 1.00 64.50 84 SER A CA 1
ATOM 633 C C . SER A 1 84 ? -10.527 16.950 13.633 1.00 64.50 84 SER A C 1
ATOM 635 O O . SER A 1 84 ? -10.065 16.798 12.504 1.00 64.50 84 SER A O 1
ATOM 637 N N . ILE A 1 85 ? -9.981 17.750 14.545 1.00 72.75 85 ILE A N 1
ATOM 638 C CA . ILE A 1 85 ? -8.735 18.485 14.335 1.00 72.75 85 ILE A CA 1
ATOM 639 C C . ILE A 1 85 ? -7.673 17.798 15.170 1.00 72.75 85 ILE A C 1
ATOM 641 O O . ILE A 1 85 ? -7.860 17.602 16.370 1.00 72.75 85 ILE A O 1
ATOM 645 N N . PHE A 1 86 ? -6.564 17.460 14.528 1.00 68.44 86 PHE A N 1
ATOM 646 C CA . PHE A 1 86 ? -5.449 16.801 15.178 1.00 68.44 86 PHE A CA 1
ATOM 647 C C . PHE A 1 86 ? -4.171 17.601 14.937 1.00 68.44 86 PHE A C 1
ATOM 649 O O . PHE A 1 86 ? -3.931 18.031 13.805 1.00 68.44 86 PHE A O 1
ATOM 656 N N . PRO A 1 87 ? -3.366 17.847 15.982 1.00 66.75 87 PRO A N 1
ATOM 657 C CA . PRO A 1 87 ? -2.102 18.543 15.822 1.00 66.75 87 PRO A CA 1
ATOM 658 C C . PRO A 1 87 ? -1.140 17.658 15.026 1.00 66.75 87 PRO A C 1
ATOM 660 O O . PRO A 1 87 ? -0.870 16.522 15.410 1.00 66.75 87 PRO A O 1
ATOM 663 N N . LEU A 1 88 ? -0.621 18.180 13.914 1.00 65.19 88 LEU A N 1
ATOM 664 C CA . LEU A 1 88 ? 0.434 17.504 13.169 1.00 65.19 88 LEU A CA 1
ATOM 665 C C . LEU A 1 88 ? 1.792 17.727 13.854 1.00 65.19 88 LEU A C 1
ATOM 667 O O . LEU A 1 88 ? 2.054 18.827 14.354 1.00 65.19 88 LEU A O 1
ATOM 671 N N . PRO A 1 89 ? 2.675 16.715 13.867 1.00 57.97 89 PRO A N 1
ATOM 672 C CA . PRO A 1 89 ? 4.023 16.862 14.392 1.00 57.97 89 PRO A CA 1
ATOM 673 C C . PRO A 1 89 ? 4.862 17.791 13.488 1.00 57.97 89 PRO A C 1
ATOM 675 O O . PRO A 1 89 ? 5.448 17.362 12.493 1.00 57.97 89 PRO A O 1
ATOM 678 N N . ALA A 1 90 ? 4.944 19.059 13.911 1.00 57.84 90 ALA A N 1
ATOM 679 C CA . ALA A 1 90 ? 5.785 20.173 13.439 1.00 57.84 90 ALA A CA 1
ATOM 680 C C . ALA A 1 90 ? 5.179 21.186 12.441 1.00 57.84 90 ALA A C 1
ATOM 682 O O . ALA A 1 90 ? 4.354 20.885 11.583 1.00 57.84 90 ALA A O 1
ATOM 683 N N . SER A 1 91 ? 5.661 22.428 12.580 1.00 52.31 91 SER A N 1
ATOM 684 C CA . SER A 1 91 ? 5.312 23.628 11.817 1.00 52.31 91 SER A CA 1
ATOM 685 C C . SER A 1 91 ? 6.124 23.734 10.523 1.00 52.31 91 SER A C 1
ATOM 687 O O . SER A 1 91 ? 7.146 24.418 10.470 1.00 52.31 91 SER A O 1
ATOM 689 N N . LEU A 1 92 ? 5.690 23.060 9.469 1.00 53.97 92 LEU A N 1
ATOM 690 C CA . LEU A 1 92 ? 6.140 23.342 8.105 1.00 53.97 92 LEU A CA 1
ATOM 691 C C . LEU A 1 92 ? 4.910 23.420 7.203 1.00 53.97 92 LEU A C 1
ATOM 693 O O . LEU A 1 92 ? 3.846 22.922 7.565 1.00 53.97 92 LEU A O 1
ATOM 697 N N . SER A 1 93 ? 5.032 24.082 6.054 1.00 58.25 93 SER A N 1
ATOM 698 C CA . SER A 1 93 ? 3.982 24.105 5.037 1.00 58.25 93 SER A CA 1
ATOM 699 C C . SER A 1 93 ? 3.725 22.676 4.551 1.00 58.25 93 SER A C 1
ATOM 701 O O . SER A 1 93 ? 4.437 22.174 3.685 1.00 58.25 93 SER A O 1
ATOM 703 N N . VAL A 1 94 ? 2.747 22.005 5.154 1.00 62.34 94 VAL A N 1
ATOM 704 C CA . VAL A 1 94 ? 2.326 20.657 4.773 1.00 62.34 94 VAL A CA 1
ATOM 705 C C . VAL A 1 94 ? 1.539 20.786 3.480 1.00 62.34 94 VAL A C 1
ATOM 707 O O . VAL A 1 94 ? 0.422 21.304 3.480 1.00 62.34 94 VAL A O 1
ATOM 710 N N . ILE A 1 95 ? 2.125 20.327 2.379 1.00 69.44 95 ILE A N 1
ATOM 711 C CA . ILE A 1 95 ? 1.382 20.104 1.142 1.00 69.44 95 ILE A CA 1
ATOM 712 C C . ILE A 1 95 ? 1.128 18.597 1.088 1.00 69.44 95 ILE A C 1
ATOM 714 O O . ILE A 1 95 ? 2.069 17.847 0.805 1.00 69.44 95 ILE A O 1
ATOM 718 N N . PRO A 1 96 ? -0.089 18.131 1.431 1.00 65.38 96 PRO A N 1
ATOM 719 C CA . PRO A 1 96 ? -0.401 16.715 1.335 1.00 65.38 96 PRO A CA 1
ATOM 720 C C . PRO A 1 96 ? -0.273 16.279 -0.126 1.00 65.38 96 PRO A C 1
ATOM 722 O O . PRO A 1 96 ? -0.790 16.948 -1.026 1.00 65.38 96 PRO A O 1
ATOM 725 N N . ALA A 1 97 ? 0.437 15.178 -0.357 1.00 72.25 97 ALA A N 1
ATOM 726 C CA . ALA A 1 97 ? 0.497 14.558 -1.673 1.00 72.25 97 ALA A CA 1
ATOM 727 C C . ALA A 1 97 ? -0.829 13.837 -1.983 1.00 72.25 97 ALA A C 1
ATOM 729 O O . ALA A 1 97 ? -1.647 13.572 -1.095 1.00 72.25 97 ALA A O 1
ATOM 730 N N . SER A 1 98 ? -1.067 13.540 -3.259 1.00 70.75 98 SER A N 1
ATOM 731 C CA . SER A 1 98 ? -2.207 12.723 -3.680 1.00 70.75 98 SER A CA 1
ATOM 732 C C . SER A 1 98 ? -2.059 11.278 -3.205 1.00 70.75 98 SER A C 1
ATOM 734 O O . SER A 1 98 ? -0.954 10.761 -3.153 1.00 70.75 98 SER A O 1
ATOM 736 N N . GLY A 1 99 ? -3.184 10.607 -2.944 1.00 76.44 99 GLY A N 1
ATOM 737 C CA . GLY A 1 99 ? -3.208 9.166 -2.671 1.00 76.44 99 GLY A CA 1
ATOM 738 C C . GLY A 1 99 ? -2.962 8.740 -1.217 1.00 76.44 99 GLY A C 1
ATOM 739 O O . GLY A 1 99 ? -2.273 7.745 -1.016 1.00 76.44 99 GLY A O 1
ATOM 740 N N . PRO A 1 100 ? -3.522 9.414 -0.190 1.00 86.19 100 PRO A N 1
ATOM 741 C CA . PRO A 1 100 ? -3.420 8.903 1.173 1.00 86.19 100 PRO A CA 1
ATOM 742 C C . PRO A 1 100 ? -4.100 7.531 1.299 1.00 86.19 100 PRO A C 1
ATOM 744 O O . PRO A 1 100 ? -5.182 7.309 0.747 1.00 86.19 100 PRO A O 1
ATOM 747 N N . LEU A 1 101 ? -3.517 6.633 2.094 1.00 88.25 101 LEU A N 1
ATOM 748 C CA . LEU A 1 101 ? -4.199 5.416 2.524 1.00 88.25 101 LEU A CA 1
ATOM 749 C C . LEU A 1 101 ? -5.112 5.757 3.700 1.00 88.25 101 LEU A C 1
ATOM 751 O O . LEU A 1 101 ? -4.634 6.017 4.803 1.00 88.25 101 LEU A O 1
ATOM 755 N N . LEU A 1 102 ? -6.423 5.706 3.481 1.00 87.44 102 LEU A N 1
ATOM 756 C CA . LEU A 1 102 ? -7.416 5.741 4.551 1.00 87.44 102 LEU A CA 1
ATOM 757 C C . LEU A 1 102 ? -7.854 4.316 4.888 1.00 87.44 102 LEU A C 1
ATOM 759 O O . LEU A 1 102 ? -8.293 3.569 4.015 1.00 87.44 102 LEU A O 1
ATOM 763 N N . LEU A 1 103 ? -7.751 3.958 6.160 1.00 84.19 103 LEU A N 1
ATOM 764 C CA . LEU A 1 103 ? -7.865 2.590 6.628 1.00 84.19 103 LEU A CA 1
ATOM 765 C C . LEU A 1 103 ? -8.612 2.571 7.965 1.00 84.19 103 LEU A C 1
ATOM 767 O O . LEU A 1 103 ? -8.000 2.590 9.028 1.00 84.19 103 LEU A O 1
ATOM 771 N N . ASP A 1 104 ? -9.942 2.570 7.908 1.00 82.06 104 ASP A N 1
ATOM 772 C CA . ASP A 1 104 ? -10.839 2.631 9.070 1.00 82.06 104 ASP A CA 1
ATOM 773 C C . ASP A 1 104 ? -10.492 3.753 10.071 1.00 82.06 104 ASP A C 1
ATOM 775 O O . ASP A 1 104 ? -10.915 4.895 9.900 1.00 82.06 104 ASP A O 1
ATOM 779 N N . ASP A 1 105 ? -9.747 3.416 11.128 1.00 85.00 105 ASP A N 1
ATOM 780 C CA . ASP A 1 105 ? -9.323 4.309 12.211 1.00 85.00 105 ASP A CA 1
ATOM 781 C C . ASP A 1 105 ? -7.955 4.968 11.956 1.00 85.00 105 ASP A C 1
ATOM 783 O O . ASP A 1 105 ? -7.451 5.698 12.807 1.00 85.00 105 ASP A O 1
ATOM 787 N N . TYR A 1 106 ? -7.348 4.725 10.795 1.00 88.62 106 TYR A N 1
ATOM 788 C CA . TYR A 1 106 ? -6.002 5.173 10.464 1.00 88.62 106 TYR A CA 1
ATOM 789 C C . TYR A 1 106 ? -5.963 5.928 9.139 1.00 88.62 106 TYR A C 1
ATOM 791 O O . TYR A 1 106 ? -6.710 5.629 8.206 1.00 88.62 106 TYR A O 1
ATOM 799 N N . ILE A 1 107 ? -5.033 6.869 9.032 1.00 90.19 107 ILE A N 1
ATOM 800 C CA . ILE A 1 107 ? -4.624 7.457 7.759 1.00 90.19 107 ILE A CA 1
ATOM 801 C C . ILE A 1 107 ? -3.103 7.456 7.658 1.00 90.19 107 ILE A C 1
ATOM 803 O O . ILE A 1 107 ? -2.413 7.849 8.600 1.00 90.19 107 ILE A O 1
ATOM 807 N N . VAL A 1 108 ? -2.591 7.017 6.512 1.00 90.81 108 VAL A N 1
ATOM 808 C CA . VAL A 1 108 ? -1.199 7.210 6.109 1.00 90.81 108 VAL A CA 1
ATOM 809 C C . VAL A 1 108 ? -1.192 8.209 4.973 1.00 90.81 108 VAL A C 1
ATOM 811 O O . VAL A 1 108 ? -1.917 8.043 3.992 1.00 90.81 108 VAL A O 1
ATOM 814 N N . PHE A 1 109 ? -0.387 9.252 5.094 1.00 89.75 109 PHE A N 1
ATOM 815 C CA . PHE A 1 109 ? -0.240 10.224 4.025 1.00 89.75 109 PHE A CA 1
ATOM 816 C C . PHE A 1 109 ? 1.190 10.729 3.941 1.00 89.75 109 PHE A C 1
ATOM 818 O O . PHE A 1 109 ? 1.898 10.847 4.945 1.00 89.75 109 PHE A O 1
ATOM 825 N N . ARG A 1 110 ? 1.594 11.058 2.721 1.00 89.94 110 ARG A N 1
ATOM 826 C CA . ARG A 1 110 ? 2.835 11.758 2.438 1.00 89.94 110 ARG A CA 1
ATOM 827 C C . ARG A 1 110 ? 2.621 13.265 2.509 1.00 89.94 110 ARG A C 1
ATOM 829 O O . ARG A 1 110 ? 1.613 13.793 2.037 1.00 89.94 110 ARG A O 1
ATOM 836 N N . SER A 1 111 ? 3.606 13.965 3.051 1.00 86.44 111 SER A N 1
ATOM 837 C CA . SER A 1 111 ? 3.731 15.412 2.916 1.00 86.44 111 SER A CA 1
ATOM 838 C C . SER A 1 111 ? 4.992 15.750 2.144 1.00 86.44 111 SER A C 1
ATOM 840 O O . SER A 1 111 ? 6.056 15.194 2.419 1.00 86.44 111 SER A O 1
ATOM 842 N N . MET A 1 112 ? 4.870 16.712 1.232 1.00 83.38 112 MET A N 1
ATOM 843 C CA . MET A 1 112 ? 6.006 17.273 0.507 1.00 83.38 112 MET A CA 1
ATOM 844 C C . MET A 1 112 ? 6.674 18.386 1.320 1.00 83.38 112 MET A C 1
ATOM 846 O O . MET A 1 112 ? 5.989 19.170 1.985 1.00 83.38 112 MET A O 1
ATOM 850 N N . GLY A 1 113 ? 8.003 18.468 1.268 1.00 77.25 113 GLY A N 1
ATOM 851 C CA . GLY A 1 113 ? 8.779 19.488 1.978 1.00 77.25 113 GLY A CA 1
ATOM 852 C C . GLY A 1 113 ? 10.231 19.579 1.505 1.00 77.25 113 GLY A C 1
ATOM 853 O O . GLY A 1 113 ? 10.576 19.101 0.432 1.00 77.25 113 GLY A O 1
ATOM 854 N N . LEU A 1 114 ? 11.108 20.185 2.320 1.00 76.31 114 LEU A N 1
ATOM 855 C CA . LEU A 1 114 ? 12.569 20.088 2.111 1.00 76.31 114 LEU A CA 1
ATOM 856 C C . LEU A 1 114 ? 13.057 18.635 2.189 1.00 76.31 114 LEU A C 1
ATOM 858 O O . LEU A 1 114 ? 14.036 18.259 1.552 1.00 76.31 114 LEU A O 1
ATOM 862 N N . ARG A 1 115 ? 12.358 17.858 3.013 1.00 83.81 115 ARG A N 1
ATOM 863 C CA . ARG A 1 115 ? 12.376 16.409 3.082 1.00 83.81 115 ARG A CA 1
ATOM 864 C C . ARG A 1 115 ? 10.934 15.951 3.088 1.00 83.81 115 ARG A C 1
ATOM 866 O O . ARG A 1 115 ? 10.114 16.531 3.810 1.00 83.81 115 ARG A O 1
ATOM 873 N N . ASP A 1 116 ? 10.646 14.950 2.280 1.00 89.12 116 ASP A N 1
ATOM 874 C CA . ASP A 1 116 ? 9.351 14.302 2.295 1.00 89.12 116 ASP A CA 1
ATOM 875 C C . ASP A 1 116 ? 9.235 13.450 3.551 1.00 89.12 116 ASP A C 1
ATOM 877 O O . ASP A 1 116 ? 10.215 12.891 4.042 1.00 89.12 116 ASP A O 1
ATOM 881 N N . PHE A 1 117 ? 8.028 13.330 4.082 1.00 89.94 117 PHE A N 1
ATOM 882 C CA . PHE A 1 117 ? 7.778 12.437 5.202 1.00 89.94 117 PHE A CA 1
ATOM 883 C C . PHE A 1 117 ? 6.465 11.701 5.023 1.00 89.94 117 PHE A C 1
ATOM 885 O O . PHE A 1 117 ? 5.516 12.222 4.428 1.00 89.94 117 PHE A O 1
ATOM 892 N N . LEU A 1 118 ? 6.409 10.499 5.587 1.00 92.12 118 LEU A N 1
ATOM 893 C CA . LEU A 1 118 ? 5.163 9.783 5.799 1.00 92.12 118 LEU A CA 1
ATOM 894 C C . LEU A 1 118 ? 4.676 10.033 7.217 1.00 92.12 118 LEU A C 1
ATOM 896 O O . LEU A 1 118 ? 5.435 9.928 8.185 1.00 92.12 118 LEU A O 1
ATOM 900 N N . CYS A 1 119 ? 3.398 10.364 7.327 1.00 90.38 119 CYS A N 1
ATOM 901 C CA . CYS A 1 119 ? 2.698 10.504 8.586 1.00 90.38 119 CYS A CA 1
ATOM 902 C C . CYS A 1 119 ? 1.656 9.395 8.694 1.00 90.38 119 CYS A C 1
ATOM 904 O O . CYS A 1 119 ? 0.829 9.227 7.796 1.00 90.38 119 CYS A O 1
ATOM 906 N N . LEU A 1 120 ? 1.696 8.658 9.799 1.00 92.00 120 LEU A N 1
ATOM 907 C CA . LEU A 1 120 ? 0.666 7.708 10.189 1.00 92.00 120 LEU A CA 1
ATOM 908 C C . LEU A 1 120 ? -0.108 8.320 11.355 1.00 92.00 120 LEU A C 1
ATOM 910 O O . LEU A 1 120 ? 0.486 8.736 12.349 1.00 92.00 120 LEU A O 1
ATOM 914 N N . PHE A 1 121 ? -1.429 8.357 11.242 1.00 89.88 121 PHE A N 1
ATOM 915 C CA . PHE A 1 121 ? -2.303 8.978 12.225 1.00 89.88 121 PHE A CA 1
ATOM 916 C C . PHE A 1 121 ? -3.469 8.056 12.589 1.00 89.88 121 PHE A C 1
ATOM 918 O O . PHE A 1 121 ? -4.068 7.458 11.698 1.00 89.88 121 PHE A O 1
ATOM 925 N N . LYS A 1 122 ? -3.800 7.957 13.882 1.00 89.88 122 LYS A N 1
ATOM 926 C CA . LYS A 1 122 ? -4.915 7.163 14.416 1.00 89.88 122 LYS A CA 1
ATOM 927 C C . LYS A 1 122 ? -6.013 8.069 14.978 1.00 89.88 122 LYS A C 1
ATOM 929 O O . LYS A 1 122 ? -5.779 8.833 15.915 1.00 89.88 122 LYS A O 1
ATOM 934 N N . PHE A 1 123 ? -7.228 7.969 14.445 1.00 86.00 123 PHE A N 1
ATOM 935 C CA . PHE A 1 123 ? -8.330 8.878 14.772 1.00 86.00 123 PHE A CA 1
ATOM 936 C C . PHE A 1 123 ? -8.877 8.696 16.189 1.00 86.00 123 PHE A C 1
ATOM 938 O O . PHE A 1 123 ? -9.207 9.689 16.839 1.00 86.00 123 PHE A O 1
ATOM 945 N N . SER A 1 124 ? -8.974 7.462 16.683 1.00 85.38 124 SER A N 1
ATOM 946 C CA . SER A 1 124 ? -9.623 7.169 17.967 1.00 85.38 124 SER A CA 1
ATOM 947 C C . SER A 1 124 ? -8.923 7.753 19.193 1.00 85.38 124 SER A C 1
ATOM 949 O O . SER A 1 124 ? -9.598 8.101 20.162 1.00 85.38 124 SER A O 1
ATOM 951 N N . ASN A 1 125 ? -7.594 7.855 19.175 1.00 85.12 125 ASN A N 1
ATOM 952 C CA . ASN A 1 125 ? -6.802 8.297 20.327 1.00 85.12 125 ASN A CA 1
ATOM 953 C C . ASN A 1 125 ? -5.774 9.389 19.996 1.00 85.12 125 ASN A C 1
ATOM 955 O O . ASN A 1 125 ? -5.072 9.852 20.892 1.00 85.12 125 ASN A O 1
ATOM 959 N N . GLY A 1 126 ? -5.689 9.811 18.735 1.00 84.75 126 GLY A N 1
ATOM 960 C CA . GLY A 1 126 ? -4.782 10.866 18.304 1.00 84.75 126 GLY A CA 1
ATOM 961 C C . GLY A 1 126 ? -3.311 10.466 18.232 1.00 84.75 126 GLY A C 1
ATOM 962 O O . GLY A 1 126 ? -2.464 11.354 18.119 1.00 84.75 126 GLY A O 1
ATOM 963 N N . LEU A 1 127 ? -2.982 9.169 18.300 1.00 88.44 127 LEU A N 1
ATOM 964 C CA . LEU A 1 127 ? -1.609 8.716 18.089 1.00 88.44 127 LEU A CA 1
ATOM 965 C C . LEU A 1 127 ? -1.144 9.107 16.686 1.00 88.44 127 LEU A C 1
ATOM 967 O O . LEU A 1 127 ? -1.866 8.955 15.700 1.00 88.44 127 LEU A O 1
ATOM 971 N N . SER A 1 128 ? 0.085 9.602 16.608 1.00 90.56 128 SER A N 1
ATOM 972 C CA . SER A 1 128 ? 0.716 9.978 15.352 1.00 90.56 128 SER A CA 1
ATOM 973 C C . SER A 1 128 ? 2.166 9.519 15.334 1.00 90.56 128 SER A C 1
ATOM 975 O O . SER A 1 128 ? 2.824 9.465 16.373 1.00 90.56 128 SER A O 1
ATOM 977 N N . SER A 1 129 ? 2.651 9.168 14.151 1.00 91.25 129 SER A N 1
ATOM 978 C CA . SER A 1 129 ? 4.055 8.884 13.892 1.00 91.25 129 SER A CA 1
ATOM 979 C C . SER A 1 129 ? 4.474 9.554 12.598 1.00 91.25 129 SER A C 1
ATOM 981 O O . SER A 1 129 ? 3.672 9.717 11.677 1.00 91.25 129 SER A O 1
ATOM 983 N N . ARG A 1 130 ? 5.743 9.940 12.547 1.00 90.56 130 ARG A N 1
ATOM 984 C CA . ARG A 1 130 ? 6.374 10.595 11.413 1.00 90.56 130 ARG A CA 1
ATOM 985 C C . ARG A 1 130 ? 7.671 9.874 11.094 1.00 90.56 130 ARG A C 1
ATOM 987 O O . ARG A 1 130 ? 8.487 9.656 11.988 1.00 90.56 130 ARG A O 1
ATOM 994 N N . HIS A 1 131 ? 7.873 9.583 9.818 1.00 91.81 131 HIS A N 1
ATOM 995 C CA . HIS A 1 131 ? 9.135 9.071 9.311 1.00 91.81 131 HIS A CA 1
ATOM 996 C C . HIS A 1 131 ? 9.618 9.943 8.157 1.00 91.81 131 HIS A C 1
ATOM 998 O O . HIS A 1 131 ? 8.897 10.139 7.176 1.00 91.81 131 HIS A O 1
ATOM 1004 N N . ASP A 1 132 ? 10.822 10.490 8.303 1.00 90.69 132 ASP A N 1
ATOM 1005 C CA . ASP A 1 132 ? 11.425 11.371 7.310 1.00 90.69 132 ASP A CA 1
ATOM 1006 C C . ASP A 1 132 ? 12.171 10.558 6.250 1.00 90.69 132 ASP A C 1
ATOM 1008 O O . ASP A 1 132 ? 12.986 9.688 6.559 1.00 90.69 132 ASP A O 1
ATOM 1012 N N . TYR A 1 133 ? 11.934 10.911 4.997 1.00 90.06 133 TYR A N 1
ATOM 1013 C CA . TYR A 1 133 ? 12.648 10.426 3.827 1.00 90.06 133 TYR A CA 1
ATOM 1014 C C . TYR A 1 133 ? 13.375 11.602 3.161 1.00 90.06 133 TYR A C 1
ATOM 1016 O O . TYR A 1 133 ? 13.289 12.743 3.609 1.00 90.06 133 TYR A O 1
ATOM 1024 N N . GLU A 1 134 ? 14.156 11.340 2.112 1.00 84.62 134 GLU A N 1
ATOM 1025 C CA . GLU A 1 134 ? 14.734 12.429 1.315 1.00 84.62 134 GLU A CA 1
ATOM 1026 C C . GLU A 1 134 ? 13.653 13.014 0.390 1.00 84.62 134 GLU A C 1
ATOM 1028 O O . GLU A 1 134 ? 12.816 13.795 0.827 1.00 84.62 134 GLU A O 1
ATOM 1033 N N . LEU A 1 135 ? 13.631 12.600 -0.876 1.00 87.62 135 LEU A N 1
ATOM 1034 C CA . LEU A 1 135 ? 12.570 12.915 -1.824 1.00 87.62 135 LEU A CA 1
ATOM 1035 C C . LEU A 1 135 ? 11.889 11.607 -2.214 1.00 87.62 135 LEU A C 1
ATOM 1037 O O . LEU A 1 135 ? 12.566 10.691 -2.695 1.00 87.62 135 LEU A O 1
ATOM 1041 N N . ILE A 1 136 ? 10.579 11.527 -2.002 1.00 89.25 136 ILE A N 1
ATOM 1042 C CA . ILE A 1 136 ? 9.757 10.415 -2.469 1.00 89.25 136 ILE A CA 1
ATOM 1043 C C . ILE A 1 136 ? 9.281 10.796 -3.876 1.00 89.25 136 ILE A C 1
ATOM 1045 O O . ILE A 1 136 ? 8.828 11.907 -4.120 1.00 89.25 136 ILE A O 1
ATOM 1049 N N . TYR A 1 137 ? 9.431 9.915 -4.850 1.00 86.69 137 TYR A N 1
ATOM 1050 C CA . TYR A 1 137 ? 8.850 10.114 -6.177 1.00 86.69 137 TYR A CA 1
ATOM 1051 C C . TYR A 1 137 ? 7.457 9.526 -6.235 1.00 86.69 137 TYR A C 1
ATOM 1053 O O . TYR A 1 137 ? 6.541 10.211 -6.670 1.00 86.69 137 TYR A O 1
ATOM 1061 N N . GLU A 1 138 ? 7.329 8.299 -5.743 1.00 88.88 138 GLU A N 1
ATOM 1062 C CA . GLU A 1 138 ? 6.099 7.530 -5.782 1.00 88.88 138 GLU A CA 1
ATOM 1063 C C . GLU A 1 138 ? 6.006 6.651 -4.534 1.00 88.88 138 GLU A C 1
ATOM 1065 O O . GLU A 1 138 ? 7.028 6.175 -4.014 1.00 88.88 138 GLU A O 1
ATOM 1070 N N . GLU A 1 139 ? 4.780 6.423 -4.079 1.00 92.50 139 GLU A N 1
ATOM 1071 C CA . GLU A 1 139 ? 4.466 5.570 -2.948 1.00 92.50 139 GLU A CA 1
ATOM 1072 C C . GLU A 1 139 ? 3.238 4.701 -3.226 1.00 92.50 139 GLU A C 1
ATOM 1074 O O . GLU A 1 139 ? 2.302 5.095 -3.917 1.00 92.50 139 GLU A O 1
ATOM 1079 N N . THR A 1 140 ? 3.223 3.499 -2.661 1.00 93.69 140 THR A N 1
ATOM 1080 C CA . THR A 1 140 ? 2.054 2.616 -2.686 1.00 93.69 140 THR A CA 1
ATOM 1081 C C . THR A 1 140 ? 1.973 1.836 -1.386 1.00 93.69 140 THR A C 1
ATOM 1083 O O . THR A 1 140 ? 2.986 1.543 -0.746 1.00 93.69 140 THR A O 1
ATOM 1086 N N . TYR A 1 141 ? 0.753 1.466 -1.013 1.00 93.75 141 TYR A N 1
ATOM 1087 C CA . TYR A 1 141 ? 0.462 0.862 0.276 1.00 93.75 141 TYR A CA 1
ATOM 1088 C C . TYR A 1 141 ? -0.209 -0.499 0.122 1.00 93.75 141 TYR A C 1
ATOM 1090 O O . TYR A 1 141 ? -1.057 -0.680 -0.749 1.00 93.75 141 TYR A O 1
ATOM 1098 N N . GLN A 1 142 ? 0.110 -1.419 1.026 1.00 93.06 142 GLN A N 1
ATOM 1099 C CA . GLN A 1 142 ? -0.625 -2.661 1.226 1.00 93.06 142 GLN A CA 1
ATOM 1100 C C . GLN A 1 142 ? -0.857 -2.863 2.727 1.00 93.06 142 GLN A C 1
ATOM 1102 O O . GLN A 1 142 ? 0.093 -3.136 3.467 1.00 93.06 142 GLN A O 1
ATOM 1107 N N . PRO A 1 143 ? -2.103 -2.743 3.212 1.00 92.12 143 PRO A N 1
ATOM 1108 C CA . PRO A 1 143 ? -2.417 -3.133 4.577 1.00 92.12 143 PRO A CA 1
ATOM 1109 C C . PRO A 1 143 ? -2.259 -4.651 4.739 1.00 92.12 143 PRO A C 1
ATOM 1111 O O . PRO A 1 143 ? -2.653 -5.419 3.863 1.00 92.12 143 PRO A O 1
ATOM 1114 N N . ILE A 1 144 ? -1.696 -5.089 5.868 1.00 90.00 144 ILE A N 1
ATOM 1115 C CA . ILE A 1 144 ? -1.605 -6.504 6.250 1.00 90.00 144 ILE A CA 1
ATOM 1116 C C . ILE A 1 144 ? -2.412 -6.706 7.538 1.00 90.00 144 ILE A C 1
ATOM 1118 O O . ILE A 1 144 ? -1.899 -6.495 8.647 1.00 90.00 144 ILE A O 1
ATOM 1122 N N . PRO A 1 145 ? -3.684 -7.133 7.421 1.00 80.19 145 PRO A N 1
ATOM 1123 C CA . PRO A 1 145 ? -4.600 -7.163 8.552 1.00 80.19 145 PRO A CA 1
ATOM 1124 C C . PRO A 1 145 ? -4.153 -8.071 9.688 1.00 80.19 145 PRO A C 1
ATOM 1126 O O . PRO A 1 145 ? -4.178 -7.694 10.860 1.00 80.19 145 PRO A O 1
ATOM 1129 N N . SER A 1 146 ? -3.684 -9.260 9.319 1.00 81.19 146 SER A N 1
ATOM 1130 C CA . SER A 1 146 ? -3.241 -10.306 10.239 1.00 81.19 146 SER A CA 1
ATOM 1131 C C . SER A 1 146 ? -2.064 -9.890 11.121 1.00 81.19 146 SER A C 1
ATOM 1133 O O . SER A 1 146 ? -1.900 -10.433 12.210 1.00 81.19 146 SER A O 1
ATOM 1135 N N . ARG A 1 147 ? -1.252 -8.923 10.678 1.00 85.19 147 ARG A N 1
ATOM 1136 C CA . ARG A 1 147 ? -0.067 -8.446 11.405 1.00 85.19 147 ARG A CA 1
ATOM 1137 C C . ARG A 1 147 ? -0.271 -7.095 12.078 1.00 85.19 147 ARG A C 1
ATOM 1139 O O . ARG A 1 147 ? 0.592 -6.682 12.845 1.00 85.19 147 ARG A O 1
ATOM 1146 N N . LYS A 1 148 ? -1.401 -6.417 11.831 1.00 91.06 148 LYS A N 1
ATOM 1147 C CA . LYS A 1 148 ? -1.614 -5.009 12.212 1.00 91.06 148 LYS A CA 1
ATOM 1148 C C . LYS A 1 148 ? -0.454 -4.138 11.727 1.00 91.06 148 LYS A C 1
ATOM 1150 O O . LYS A 1 148 ? 0.112 -3.346 12.487 1.00 91.06 148 LYS A O 1
ATOM 1155 N N . THR A 1 149 ? -0.113 -4.294 10.454 1.00 94.69 149 THR A N 1
ATOM 1156 C CA . THR A 1 149 ? 0.924 -3.511 9.790 1.00 94.69 149 THR A CA 1
ATOM 1157 C C . THR A 1 149 ? 0.436 -2.972 8.451 1.00 94.69 149 THR A C 1
ATOM 1159 O O . THR A 1 149 ? -0.564 -3.431 7.892 1.00 94.69 149 THR A O 1
ATOM 1162 N N . VAL A 1 150 ? 1.135 -1.966 7.941 1.00 95.56 150 VAL A N 1
ATOM 1163 C CA . VAL A 1 150 ? 0.985 -1.456 6.579 1.00 95.56 150 VAL A CA 1
ATOM 1164 C C . VAL A 1 150 ? 2.348 -1.529 5.916 1.00 95.56 150 VAL A C 1
ATOM 1166 O O . VAL A 1 150 ? 3.304 -0.921 6.391 1.00 95.56 150 VAL A O 1
ATOM 1169 N N . VAL A 1 151 ? 2.435 -2.269 4.817 1.00 96.19 151 VAL A N 1
ATOM 1170 C CA . VAL A 1 151 ? 3.606 -2.248 3.946 1.00 96.19 151 VAL A CA 1
ATOM 1171 C C . VAL A 1 151 ? 3.520 -1.016 3.062 1.00 96.19 151 VAL A C 1
ATOM 1173 O O . VAL A 1 151 ? 2.491 -0.755 2.437 1.00 96.19 151 VAL A O 1
ATOM 1176 N N . VAL A 1 152 ? 4.609 -0.264 3.016 1.00 96.06 152 VAL A N 1
ATOM 1177 C CA . VAL A 1 152 ? 4.772 0.926 2.196 1.00 96.06 152 VAL A CA 1
ATOM 1178 C C . VAL A 1 152 ? 5.951 0.697 1.270 1.00 96.06 152 VAL A C 1
ATOM 1180 O O . VAL A 1 152 ? 7.087 0.551 1.721 1.00 96.06 152 VAL A O 1
ATOM 1183 N N . ALA A 1 153 ? 5.680 0.655 -0.029 1.00 95.62 153 ALA A N 1
ATOM 1184 C CA . ALA A 1 153 ? 6.729 0.640 -1.032 1.00 95.62 153 ALA A CA 1
ATOM 1185 C C . ALA A 1 153 ? 6.953 2.059 -1.552 1.00 95.62 153 ALA A C 1
ATOM 1187 O O . ALA A 1 153 ? 6.005 2.775 -1.874 1.00 95.62 153 ALA A O 1
ATOM 1188 N N . LEU A 1 154 ? 8.220 2.447 -1.620 1.00 94.06 154 LEU A N 1
ATOM 1189 C CA . LEU A 1 154 ? 8.675 3.802 -1.880 1.00 94.06 154 LEU A CA 1
ATOM 1190 C C . LEU A 1 154 ? 9.689 3.799 -3.009 1.00 94.06 154 LEU A C 1
ATOM 1192 O O . LEU A 1 154 ? 10.607 2.979 -3.020 1.00 94.06 154 LEU A O 1
ATOM 1196 N N . CYS A 1 155 ? 9.567 4.754 -3.920 1.00 91.50 155 CYS A N 1
ATOM 1197 C CA . CYS A 1 155 ? 10.627 5.102 -4.853 1.00 91.50 155 CYS A CA 1
ATOM 1198 C C . CYS A 1 155 ? 11.256 6.420 -4.410 1.00 91.50 155 CYS A C 1
ATOM 1200 O O . CYS A 1 155 ? 10.635 7.472 -4.505 1.00 91.50 155 CYS A O 1
ATOM 1202 N N . LEU A 1 156 ? 12.494 6.367 -3.930 1.00 89.88 156 LEU A N 1
ATOM 1203 C CA . LEU A 1 156 ? 13.227 7.502 -3.377 1.00 89.88 156 LEU A CA 1
ATOM 1204 C C . LEU A 1 156 ? 14.322 7.980 -4.336 1.00 89.88 156 LEU A C 1
ATOM 1206 O O . LEU A 1 156 ? 14.837 7.210 -5.154 1.00 89.88 156 LEU A O 1
ATOM 1210 N N . LEU A 1 157 ? 14.742 9.235 -4.185 1.00 84.75 157 LEU A N 1
ATOM 1211 C CA . LEU A 1 157 ? 15.956 9.741 -4.825 1.00 84.75 157 LEU A CA 1
ATOM 1212 C C . LEU A 1 157 ? 17.214 9.063 -4.252 1.00 84.75 157 LEU A C 1
ATOM 1214 O O . LEU A 1 157 ? 17.447 9.052 -3.042 1.00 84.75 157 LEU A O 1
ATOM 1218 N N . GLY A 1 158 ? 18.062 8.530 -5.132 1.00 76.38 158 GLY A N 1
ATOM 1219 C CA . GLY A 1 158 ? 19.354 7.953 -4.776 1.00 76.38 158 GLY A CA 1
ATOM 1220 C C . GLY A 1 158 ? 20.385 9.008 -4.373 1.00 76.38 158 GLY A C 1
ATOM 1221 O O . GLY A 1 158 ? 20.580 10.006 -5.062 1.00 76.38 158 GLY A O 1
ATOM 1222 N N . LYS A 1 159 ? 21.084 8.753 -3.259 1.00 70.75 159 LYS A N 1
ATOM 1223 C CA . LYS A 1 159 ? 22.113 9.652 -2.700 1.00 70.75 159 LYS A CA 1
ATOM 1224 C C . LYS A 1 159 ? 23.410 9.685 -3.514 1.00 70.75 159 LYS A C 1
ATOM 1226 O O . LYS A 1 159 ? 24.128 10.679 -3.486 1.00 70.75 159 LYS A O 1
ATOM 1231 N N . GLU A 1 160 ? 23.715 8.608 -4.230 1.00 61.69 160 GLU A N 1
ATOM 1232 C CA . GLU A 1 160 ? 24.944 8.469 -5.010 1.00 61.69 160 GLU A CA 1
ATOM 1233 C C . GLU A 1 160 ? 24.661 8.828 -6.477 1.00 61.69 160 GLU A C 1
ATOM 1235 O O . GLU A 1 160 ? 23.775 8.256 -7.110 1.00 61.69 160 GLU A O 1
ATOM 1240 N N . THR A 1 161 ? 25.387 9.833 -6.982 1.00 51.75 161 THR A N 1
ATOM 1241 C CA . THR A 1 161 ? 25.407 10.293 -8.386 1.00 51.75 161 THR A CA 1
ATOM 1242 C C . THR A 1 161 ? 24.069 10.743 -8.998 1.00 51.75 161 THR A C 1
ATOM 1244 O O . THR A 1 161 ? 23.776 10.441 -10.150 1.00 51.75 161 THR A O 1
ATOM 1247 N N . GLY A 1 162 ? 23.269 11.533 -8.267 1.00 54.97 162 GLY A N 1
ATOM 1248 C CA . GLY A 1 162 ? 22.307 12.521 -8.812 1.00 54.97 162 GLY A CA 1
ATOM 1249 C C . GLY A 1 162 ? 21.241 12.044 -9.817 1.00 54.97 162 GLY A C 1
ATOM 1250 O O . GLY A 1 162 ? 20.596 12.874 -10.456 1.00 54.97 162 GLY A O 1
ATOM 1251 N N . SER A 1 163 ? 21.083 10.735 -10.013 1.00 63.06 163 SER A N 1
ATOM 1252 C CA . SER A 1 163 ? 20.247 10.159 -11.077 1.00 63.06 163 SER A CA 1
ATOM 1253 C C . SER A 1 163 ? 19.788 8.718 -10.822 1.00 63.06 163 SER A C 1
ATOM 1255 O O . SER A 1 163 ? 19.065 8.160 -11.646 1.00 63.06 163 SER A O 1
ATOM 1257 N N . GLY A 1 164 ? 20.189 8.107 -9.703 1.00 76.00 164 GLY A N 1
ATOM 1258 C CA . GLY A 1 164 ? 19.705 6.787 -9.300 1.00 76.00 164 GLY A CA 1
ATOM 1259 C C . GLY A 1 164 ? 18.388 6.874 -8.533 1.00 76.00 164 GLY A C 1
ATOM 1260 O O . GLY A 1 164 ? 18.121 7.871 -7.862 1.00 76.00 164 GLY A O 1
ATOM 1261 N N . TYR A 1 165 ? 17.599 5.806 -8.591 1.00 83.94 165 TYR A N 1
ATOM 1262 C CA . TYR A 1 165 ? 16.423 5.619 -7.746 1.00 83.94 165 TYR A CA 1
ATOM 1263 C C . TYR A 1 165 ? 16.681 4.513 -6.729 1.00 83.94 165 TYR A C 1
ATOM 1265 O O . TYR A 1 165 ? 17.471 3.589 -6.960 1.00 83.94 165 TYR A O 1
ATOM 1273 N N . VAL A 1 166 ? 15.995 4.608 -5.597 1.00 89.50 166 VAL A N 1
ATOM 1274 C CA . VAL A 1 166 ? 15.995 3.584 -4.556 1.00 89.50 166 VAL A CA 1
ATOM 1275 C C . VAL A 1 166 ? 14.568 3.099 -4.374 1.00 89.50 166 VAL A C 1
ATOM 1277 O O . VAL A 1 166 ? 13.719 3.863 -3.928 1.00 89.50 166 VAL A O 1
ATOM 1280 N N . LEU A 1 167 ? 14.304 1.837 -4.707 1.00 91.69 167 LEU A N 1
ATOM 1281 C CA . LEU A 1 167 ? 13.099 1.162 -4.241 1.00 91.69 167 LEU A CA 1
ATOM 1282 C C . LEU A 1 167 ? 13.334 0.704 -2.809 1.00 91.69 167 LEU A C 1
ATOM 1284 O O . LEU A 1 167 ? 14.283 -0.035 -2.550 1.00 91.69 167 LEU A O 1
ATOM 1288 N N . GLN A 1 168 ? 12.472 1.130 -1.900 1.00 94.50 168 GLN A N 1
ATOM 1289 C CA . GLN A 1 168 ? 12.493 0.732 -0.501 1.00 94.50 168 GLN A CA 1
ATOM 1290 C C . GLN A 1 168 ? 11.127 0.175 -0.111 1.00 94.50 168 GLN A C 1
ATOM 1292 O O . GLN A 1 168 ? 10.104 0.715 -0.520 1.00 94.50 168 GLN A O 1
ATOM 1297 N N . VAL A 1 169 ? 11.108 -0.912 0.656 1.00 96.75 169 VAL A N 1
ATOM 1298 C CA . VAL A 1 169 ? 9.881 -1.464 1.242 1.00 96.75 169 VAL A CA 1
ATOM 1299 C C . VAL A 1 169 ? 10.018 -1.428 2.752 1.00 96.75 169 VAL A C 1
ATOM 1301 O O . VAL A 1 169 ? 10.869 -2.120 3.319 1.00 96.75 169 VAL A O 1
ATOM 1304 N N . ASP A 1 170 ? 9.159 -0.631 3.373 1.00 97.19 170 ASP A N 1
ATOM 1305 C CA . ASP A 1 170 ? 9.070 -0.454 4.815 1.00 97.19 170 ASP A CA 1
ATOM 1306 C C . ASP A 1 170 ? 7.751 -1.024 5.333 1.00 97.19 170 ASP A C 1
ATOM 1308 O O . ASP A 1 170 ? 6.706 -0.881 4.702 1.00 97.19 170 ASP A O 1
ATOM 1312 N N . GLU A 1 171 ? 7.774 -1.651 6.502 1.00 96.88 171 GLU A N 1
ATOM 1313 C CA . GLU A 1 171 ? 6.581 -2.125 7.196 1.00 96.88 171 GLU A CA 1
ATOM 1314 C C . GLU A 1 171 ? 6.341 -1.271 8.442 1.00 96.88 171 GLU A C 1
ATOM 1316 O O . GLU A 1 171 ? 7.173 -1.206 9.347 1.00 96.88 171 GLU A O 1
ATOM 1321 N N . TYR A 1 172 ? 5.190 -0.604 8.477 1.00 96.50 172 TYR A N 1
ATOM 1322 C CA . TYR A 1 172 ? 4.759 0.254 9.572 1.00 96.50 172 TYR A CA 1
ATOM 1323 C C . TYR A 1 172 ? 3.818 -0.508 10.493 1.00 96.50 172 TYR A C 1
ATOM 1325 O O . TYR A 1 172 ? 2.789 -1.020 10.051 1.00 96.50 172 TYR A O 1
ATOM 1333 N N . SER A 1 173 ? 4.109 -0.525 11.789 1.00 95.81 173 SER A N 1
ATOM 1334 C CA . SER A 1 173 ? 3.174 -1.040 12.789 1.00 95.81 173 SER A CA 1
ATOM 1335 C C . SER A 1 173 ? 2.028 -0.055 13.025 1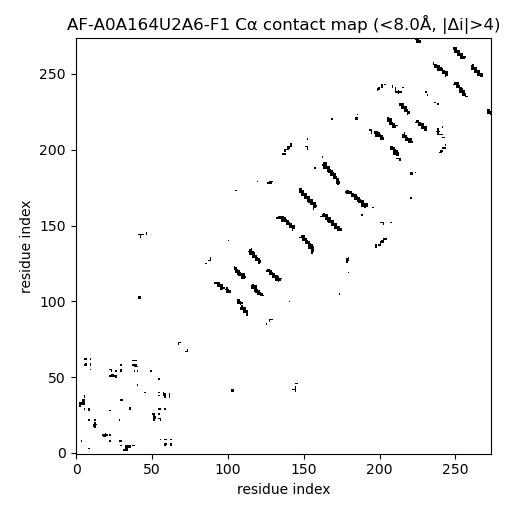.00 95.81 173 SER A C 1
ATOM 1337 O O . SER A 1 173 ? 2.247 1.111 13.353 1.00 95.81 173 SER A O 1
ATOM 1339 N N . ILE A 1 174 ? 0.791 -0.546 12.916 1.00 93.62 174 ILE A N 1
ATOM 1340 C CA . ILE A 1 174 ? -0.438 0.183 13.285 1.00 93.62 174 ILE A CA 1
ATOM 1341 C C . ILE A 1 174 ? -1.029 -0.324 14.613 1.00 93.62 174 ILE A C 1
ATOM 1343 O O . ILE A 1 174 ? -2.132 0.062 15.003 1.00 93.62 174 ILE A O 1
ATOM 1347 N N . SER A 1 175 ? -0.297 -1.193 15.319 1.00 92.06 175 SER A N 1
ATOM 1348 C CA . SER A 1 175 ? -0.635 -1.632 16.676 1.00 92.06 175 SER A CA 1
ATOM 1349 C C . SER A 1 175 ? -0.410 -0.514 17.697 1.00 92.06 175 SER A C 1
ATOM 1351 O O . SER A 1 175 ? 0.495 0.295 17.531 1.00 92.06 175 SER A O 1
ATOM 1353 N N . ASP A 1 176 ? -1.201 -0.483 18.770 1.00 89.25 176 ASP A N 1
ATOM 1354 C CA . ASP A 1 176 ? -1.132 0.592 19.773 1.00 89.25 176 ASP A CA 1
ATOM 1355 C C . ASP A 1 176 ? 0.190 0.595 20.552 1.00 89.25 176 ASP A C 1
ATOM 1357 O O . ASP A 1 176 ? 0.700 1.656 20.895 1.00 89.25 176 ASP A O 1
ATOM 1361 N N . GLU A 1 177 ? 0.762 -0.585 20.798 1.00 91.69 177 GLU A N 1
ATOM 1362 C CA . GLU A 1 177 ? 1.997 -0.751 21.576 1.00 91.69 177 GLU A CA 1
ATOM 1363 C C . GLU A 1 177 ? 3.240 -0.272 20.820 1.00 91.69 177 GLU A C 1
ATOM 1365 O O . GLU A 1 177 ? 4.145 0.307 21.412 1.00 91.69 177 GLU A O 1
ATOM 1370 N N . ASN A 1 178 ? 3.277 -0.500 19.505 1.00 93.69 178 ASN A N 1
ATOM 1371 C CA . ASN A 1 178 ? 4.417 -0.187 18.643 1.00 93.69 178 ASN A CA 1
ATOM 1372 C C . ASN A 1 178 ? 4.009 0.779 17.529 1.00 93.69 178 ASN A C 1
ATOM 1374 O O . ASN A 1 178 ? 4.447 0.633 16.386 1.00 93.69 178 ASN A O 1
ATOM 1378 N N . PHE A 1 179 ? 3.092 1.700 17.818 1.00 93.62 179 PHE A N 1
ATOM 1379 C CA . PHE A 1 179 ? 2.480 2.531 16.790 1.00 93.62 179 PHE A CA 1
ATOM 1380 C C . PHE A 1 179 ? 3.532 3.344 16.035 1.00 93.62 179 PHE A C 1
ATOM 1382 O O . PHE A 1 179 ? 4.315 4.085 16.628 1.00 93.62 179 PHE A O 1
ATOM 1389 N N . GLY A 1 180 ? 3.553 3.192 14.713 1.00 93.00 180 GLY A N 1
ATOM 1390 C CA . GLY A 1 180 ? 4.482 3.886 13.837 1.00 93.00 180 GLY A CA 1
ATOM 1391 C C . GLY A 1 180 ? 5.929 3.413 13.908 1.00 93.00 180 GLY A C 1
ATOM 1392 O O . GLY A 1 180 ? 6.782 4.078 13.323 1.00 93.00 180 GLY A O 1
ATOM 1393 N N . LYS A 1 181 ? 6.220 2.295 14.588 1.00 96.25 181 LYS A N 1
ATOM 1394 C CA . LYS A 1 181 ? 7.504 1.602 14.437 1.00 96.25 181 LYS A CA 1
ATOM 1395 C C . LYS A 1 181 ? 7.647 1.148 12.982 1.00 96.25 181 LYS A C 1
ATOM 1397 O O . LYS A 1 181 ? 6.690 0.619 12.418 1.00 96.25 181 LYS A O 1
ATOM 1402 N N . VAL A 1 182 ? 8.834 1.347 12.417 1.00 96.81 182 VAL A N 1
ATOM 1403 C CA . VAL A 1 182 ? 9.156 1.031 11.022 1.00 96.81 182 VAL A CA 1
ATOM 1404 C C . VAL A 1 182 ? 10.251 -0.024 10.975 1.00 96.81 182 VAL A C 1
ATOM 1406 O O . VAL A 1 182 ? 11.295 0.157 11.604 1.00 96.81 182 VAL A O 1
ATOM 1409 N N . ASP A 1 183 ? 10.020 -1.091 10.217 1.00 96.50 183 ASP A N 1
ATOM 1410 C CA . ASP A 1 183 ? 11.016 -2.113 9.900 1.00 96.50 183 ASP A CA 1
ATOM 1411 C C . ASP A 1 183 ? 11.239 -2.136 8.368 1.00 96.50 183 ASP A C 1
ATOM 1413 O O . ASP A 1 183 ? 10.300 -2.330 7.596 1.00 96.50 183 ASP A O 1
ATOM 1417 N N . THR A 1 184 ? 12.475 -1.906 7.908 1.00 96.50 184 THR A N 1
ATOM 1418 C CA . THR A 1 184 ? 12.824 -1.910 6.472 1.00 96.50 184 THR A CA 1
ATOM 1419 C C . THR A 1 184 ? 13.187 -3.316 6.004 1.00 96.50 184 THR A C 1
ATOM 1421 O O . THR A 1 184 ? 14.146 -3.914 6.497 1.00 96.50 184 THR A O 1
ATOM 1424 N N . HIS A 1 185 ? 12.469 -3.833 5.006 1.00 94.62 185 HIS A N 1
ATOM 1425 C CA . HIS A 1 185 ? 12.631 -5.211 4.514 1.00 94.62 185 HIS A CA 1
ATOM 1426 C C . HIS A 1 185 ? 13.482 -5.315 3.254 1.00 94.62 185 HIS A C 1
ATOM 1428 O O . HIS A 1 185 ? 14.212 -6.291 3.058 1.00 94.62 185 HIS A O 1
ATOM 1434 N N . PHE A 1 186 ? 13.399 -4.307 2.391 1.00 94.25 186 PHE A N 1
ATOM 1435 C CA . PHE A 1 186 ? 14.005 -4.350 1.069 1.00 94.25 186 PHE A CA 1
ATOM 1436 C C . PHE A 1 186 ? 14.501 -2.975 0.655 1.00 94.25 186 PHE A C 1
ATOM 1438 O O . PHE A 1 186 ? 13.802 -1.979 0.822 1.00 94.25 186 PHE A O 1
ATOM 1445 N N . ILE A 1 187 ? 15.708 -2.942 0.091 1.00 92.75 187 ILE A N 1
ATOM 1446 C CA . ILE A 1 187 ? 16.295 -1.762 -0.536 1.00 92.75 187 ILE A CA 1
ATOM 1447 C C . ILE A 1 187 ? 16.970 -2.227 -1.822 1.00 92.75 187 ILE A C 1
ATOM 1449 O O . ILE A 1 187 ? 17.913 -3.019 -1.784 1.00 92.75 187 ILE A O 1
ATOM 1453 N N . MET A 1 188 ? 16.525 -1.698 -2.954 1.00 89.12 188 MET A N 1
ATOM 1454 C CA . MET A 1 188 ? 17.147 -1.912 -4.252 1.00 89.12 188 MET A CA 1
ATOM 1455 C C . MET A 1 188 ? 17.482 -0.574 -4.879 1.00 89.12 188 MET A C 1
ATOM 1457 O O . MET A 1 188 ? 16.630 0.293 -5.048 1.00 89.12 188 MET A O 1
ATOM 1461 N N . ARG A 1 189 ? 18.743 -0.429 -5.270 1.00 87.44 189 ARG A N 1
ATOM 1462 C CA . ARG A 1 189 ? 19.179 0.688 -6.098 1.00 87.44 189 ARG A CA 1
ATOM 1463 C C . ARG A 1 189 ? 19.044 0.274 -7.546 1.00 87.44 189 ARG A C 1
ATOM 1465 O O . ARG A 1 189 ? 19.503 -0.804 -7.918 1.00 87.44 189 ARG A O 1
ATOM 1472 N N . PHE A 1 190 ? 18.459 1.135 -8.357 1.00 79.38 190 PHE A N 1
ATOM 1473 C CA . PHE A 1 190 ? 18.450 0.931 -9.792 1.00 79.38 190 PHE A CA 1
ATOM 1474 C C . PHE A 1 190 ? 18.687 2.258 -10.503 1.00 79.38 190 PHE A C 1
ATOM 1476 O O . PHE A 1 190 ? 18.260 3.329 -10.067 1.00 79.38 190 PHE A O 1
ATOM 1483 N N . TYR A 1 191 ? 19.412 2.167 -11.610 1.00 75.12 191 TYR A N 1
ATOM 1484 C CA . TYR A 1 191 ? 19.643 3.279 -12.512 1.00 75.12 191 TYR A CA 1
ATOM 1485 C C . TYR A 1 191 ? 18.774 3.026 -13.732 1.00 75.12 191 TYR A C 1
ATOM 1487 O O . TYR A 1 191 ? 19.090 2.131 -14.521 1.00 75.12 191 TYR A O 1
ATOM 1495 N N . PRO A 1 192 ? 17.659 3.746 -13.901 1.00 62.47 192 PRO A N 1
ATOM 1496 C CA . PRO A 1 192 ? 16.915 3.657 -15.136 1.00 62.47 192 PRO A CA 1
ATOM 1497 C C . PRO A 1 192 ? 17.828 4.202 -16.223 1.00 62.47 192 PRO A C 1
ATOM 1499 O O . PRO A 1 192 ? 18.150 5.388 -16.251 1.00 62.47 192 PRO A O 1
ATOM 1502 N N . THR A 1 193 ? 18.272 3.323 -17.116 1.00 56.59 193 THR A N 1
ATOM 1503 C CA . THR A 1 193 ? 19.258 3.661 -18.145 1.00 56.59 193 THR A CA 1
ATOM 1504 C C . THR A 1 193 ? 18.764 4.720 -19.134 1.00 56.59 193 THR A C 1
ATOM 1506 O O . THR A 1 193 ? 19.569 5.207 -19.916 1.00 56.59 193 THR A O 1
ATOM 1509 N N . THR A 1 194 ? 17.498 5.157 -19.062 1.00 47.50 194 THR A N 1
ATOM 1510 C CA . THR A 1 194 ? 16.943 6.240 -19.898 1.00 47.50 194 THR A CA 1
ATOM 1511 C C . THR A 1 194 ? 15.687 6.960 -19.357 1.00 47.50 194 THR A C 1
ATOM 1513 O O . THR A 1 194 ? 15.182 7.840 -20.052 1.00 47.50 194 THR A O 1
ATOM 1516 N N . SER A 1 195 ? 15.147 6.667 -18.160 1.00 47.69 195 SER A N 1
ATOM 1517 C CA . SER A 1 195 ? 13.887 7.297 -17.688 1.00 47.69 195 SER A CA 1
ATOM 1518 C C . SER A 1 195 ? 14.002 7.950 -16.315 1.00 47.69 195 SER A C 1
ATOM 1520 O O . SER A 1 195 ? 14.218 7.271 -15.321 1.00 47.69 195 SER A O 1
ATOM 1522 N N . ARG A 1 196 ? 13.760 9.265 -16.252 1.00 53.06 196 ARG A N 1
ATOM 1523 C CA . ARG A 1 196 ? 13.565 10.016 -14.998 1.00 53.06 196 ARG A CA 1
ATOM 1524 C C . ARG A 1 196 ? 12.117 9.984 -14.476 1.00 53.06 196 ARG A C 1
ATOM 1526 O O . ARG A 1 196 ? 11.772 10.741 -13.574 1.00 53.06 196 ARG A O 1
ATOM 1533 N N . LEU A 1 197 ? 11.239 9.190 -15.082 1.00 64.62 197 LEU A N 1
ATOM 1534 C CA . LEU A 1 197 ? 9.814 9.194 -14.757 1.00 64.62 197 LEU A CA 1
ATOM 1535 C C . LEU A 1 197 ? 9.379 7.775 -14.400 1.00 64.62 197 LEU A C 1
ATOM 1537 O O . LEU A 1 197 ? 9.218 6.924 -15.282 1.00 64.62 197 LEU A O 1
ATOM 1541 N N . MET A 1 198 ? 9.258 7.538 -13.092 1.00 74.56 198 MET A N 1
ATOM 1542 C CA . MET A 1 198 ? 8.373 6.509 -12.556 1.00 74.56 198 MET A CA 1
ATOM 1543 C C . MET A 1 198 ? 6.942 6.988 -12.811 1.00 74.56 198 MET A C 1
ATOM 1545 O O . MET A 1 198 ? 6.641 8.146 -12.530 1.00 74.56 198 MET A O 1
ATOM 1549 N N . LEU A 1 199 ? 6.112 6.141 -13.410 1.00 77.25 199 LEU A N 1
ATOM 1550 C CA . LEU A 1 199 ? 4.729 6.464 -13.763 1.00 77.25 199 LEU A CA 1
ATOM 1551 C C . LEU A 1 199 ? 3.752 5.953 -12.710 1.00 77.25 199 LEU A C 1
ATOM 1553 O O . LEU A 1 199 ? 2.799 6.646 -12.377 1.00 77.25 199 LEU A O 1
ATOM 1557 N N . SER A 1 200 ? 3.990 4.743 -12.205 1.00 86.38 200 SER A N 1
ATOM 1558 C CA . SER A 1 200 ? 3.173 4.150 -11.153 1.00 86.38 200 SER A CA 1
ATOM 1559 C C . SER A 1 200 ? 3.952 3.105 -10.367 1.00 86.38 200 SER A C 1
ATOM 1561 O O . SER A 1 200 ? 4.923 2.516 -10.857 1.00 86.38 200 SER A O 1
ATOM 1563 N N . MET A 1 201 ? 3.506 2.852 -9.139 1.00 91.00 201 MET A N 1
ATOM 1564 C CA . MET A 1 201 ? 3.957 1.725 -8.333 1.00 91.00 201 MET A CA 1
ATOM 1565 C C . MET A 1 201 ? 2.773 0.975 -7.742 1.00 91.00 201 MET A C 1
ATOM 1567 O O . MET A 1 201 ? 1.761 1.575 -7.387 1.00 91.00 201 MET A O 1
ATOM 1571 N N . ARG A 1 202 ? 2.912 -0.346 -7.597 1.00 92.44 202 ARG A N 1
ATOM 1572 C CA . ARG A 1 202 ? 1.940 -1.182 -6.881 1.00 92.44 202 ARG A CA 1
ATOM 1573 C C . ARG A 1 202 ? 2.636 -2.239 -6.049 1.00 92.44 202 ARG A C 1
ATOM 1575 O O . ARG A 1 202 ? 3.572 -2.877 -6.517 1.00 92.44 202 ARG A O 1
ATOM 1582 N N . VAL A 1 203 ? 2.147 -2.450 -4.836 1.00 92.94 203 VAL A N 1
ATOM 1583 C CA . VAL A 1 203 ? 2.613 -3.509 -3.940 1.00 92.94 203 VAL A CA 1
ATOM 1584 C C . VAL A 1 203 ? 1.445 -4.441 -3.637 1.00 92.94 203 VAL A C 1
ATOM 1586 O O . VAL A 1 203 ? 0.356 -3.975 -3.305 1.00 92.94 203 VAL A O 1
ATOM 1589 N N . GLU A 1 204 ? 1.652 -5.742 -3.829 1.00 91.56 204 GLU A N 1
ATOM 1590 C CA . GLU A 1 204 ? 0.660 -6.776 -3.531 1.00 91.56 204 GLU A CA 1
ATOM 1591 C C . GLU A 1 204 ? 1.353 -8.075 -3.112 1.00 91.56 204 GLU A C 1
ATOM 1593 O O . GLU A 1 204 ? 2.229 -8.600 -3.807 1.00 91.56 204 GLU A O 1
ATOM 1598 N N . GLY A 1 205 ? 0.963 -8.611 -1.956 1.00 89.56 205 GLY A N 1
ATOM 1599 C CA . GLY A 1 205 ? 1.641 -9.747 -1.344 1.00 89.56 205 GLY A CA 1
ATOM 1600 C C . GLY A 1 205 ? 3.135 -9.466 -1.159 1.00 89.56 205 GLY A C 1
ATOM 1601 O O . GLY A 1 205 ? 3.527 -8.505 -0.501 1.00 89.56 205 GLY A O 1
ATOM 1602 N N . ASN A 1 206 ? 3.965 -10.313 -1.766 1.00 92.00 206 ASN A N 1
ATOM 1603 C CA . ASN A 1 206 ? 5.425 -10.181 -1.747 1.00 92.00 206 ASN A CA 1
ATOM 1604 C C . ASN A 1 206 ? 5.966 -9.419 -2.972 1.00 92.00 206 ASN A C 1
ATOM 1606 O O . ASN A 1 206 ? 7.177 -9.261 -3.122 1.00 92.00 206 ASN A O 1
ATOM 1610 N N . GLY A 1 207 ? 5.087 -9.006 -3.885 1.00 92.19 207 GLY A N 1
ATOM 1611 C CA . GLY A 1 207 ? 5.435 -8.382 -5.150 1.00 92.19 207 GLY A CA 1
ATOM 1612 C C . GLY A 1 207 ? 5.401 -6.861 -5.082 1.00 92.19 207 GLY A C 1
ATOM 1613 O O . GLY A 1 207 ? 4.499 -6.269 -4.497 1.00 92.19 207 GLY A O 1
ATOM 1614 N N . LEU A 1 208 ? 6.356 -6.232 -5.755 1.00 93.31 208 LEU A N 1
ATOM 1615 C CA . LEU A 1 208 ? 6.393 -4.806 -6.042 1.00 93.31 208 LEU A CA 1
ATOM 1616 C C . LEU A 1 208 ? 6.511 -4.613 -7.556 1.00 93.31 208 LEU A C 1
ATOM 1618 O O . LEU A 1 208 ? 7.399 -5.186 -8.183 1.00 93.31 208 LEU A O 1
ATOM 1622 N N . LEU A 1 209 ? 5.631 -3.803 -8.134 1.00 92.25 209 LEU A N 1
ATOM 1623 C CA . LEU A 1 209 ? 5.728 -3.307 -9.502 1.00 92.25 209 LEU A CA 1
ATOM 1624 C C . LEU A 1 209 ? 6.121 -1.842 -9.474 1.00 92.25 209 LEU A C 1
ATOM 1626 O O . LEU A 1 209 ? 5.518 -1.043 -8.761 1.00 92.25 209 LEU A O 1
ATOM 1630 N N . ALA A 1 210 ? 7.109 -1.511 -10.288 1.00 89.88 210 ALA A N 1
ATOM 1631 C CA . ALA A 1 210 ? 7.530 -0.159 -10.585 1.00 89.88 210 ALA A CA 1
ATOM 1632 C C . ALA A 1 210 ? 7.450 0.037 -12.103 1.00 89.88 210 ALA A C 1
ATOM 1634 O O . ALA A 1 210 ? 8.220 -0.549 -12.869 1.00 89.88 210 ALA A O 1
ATOM 1635 N N . THR A 1 211 ? 6.478 0.830 -12.533 1.00 87.06 211 THR A N 1
ATOM 1636 C CA . THR A 1 211 ? 6.166 1.093 -13.936 1.00 87.06 211 THR A CA 1
ATOM 1637 C C . THR A 1 211 ? 6.889 2.356 -14.372 1.00 87.06 211 THR A C 1
ATOM 1639 O O . THR A 1 211 ? 6.662 3.435 -13.829 1.00 87.06 211 THR A O 1
ATOM 1642 N N . GLY A 1 212 ? 7.748 2.246 -15.378 1.00 80.69 212 GLY A N 1
ATOM 1643 C CA . GLY A 1 212 ? 8.369 3.389 -16.036 1.00 80.69 212 GLY A CA 1
ATOM 1644 C C . GLY A 1 212 ? 8.066 3.393 -17.529 1.00 80.69 212 GLY A C 1
ATOM 1645 O O . GLY A 1 212 ? 7.619 2.404 -18.101 1.00 80.69 212 GLY A O 1
ATOM 1646 N N . ARG A 1 213 ? 8.395 4.496 -18.201 1.00 74.62 213 ARG A N 1
ATOM 1647 C CA . ARG A 1 213 ? 8.127 4.679 -19.639 1.00 74.62 213 ARG A CA 1
ATOM 1648 C C . ARG A 1 213 ? 8.614 3.539 -20.552 1.00 74.62 213 ARG A C 1
ATOM 1650 O O . ARG A 1 213 ? 8.016 3.296 -21.592 1.00 74.62 213 ARG A O 1
ATOM 1657 N N . TYR A 1 214 ? 9.709 2.867 -20.194 1.00 73.88 214 TYR A N 1
ATOM 1658 C CA . TYR A 1 214 ? 10.360 1.851 -21.038 1.00 73.88 214 TYR A CA 1
ATOM 1659 C C . TYR A 1 214 ? 10.242 0.423 -20.502 1.00 73.88 214 TYR A C 1
ATOM 1661 O O . TYR A 1 214 ? 10.886 -0.491 -21.027 1.00 73.88 214 TYR A O 1
ATOM 1669 N N . GLY A 1 215 ? 9.488 0.214 -19.426 1.00 82.00 215 GLY A N 1
ATOM 1670 C CA . GLY A 1 215 ? 9.395 -1.107 -18.833 1.00 82.00 215 GLY A CA 1
ATOM 1671 C C . GLY A 1 215 ? 8.793 -1.135 -17.450 1.00 82.00 215 GLY A C 1
ATOM 1672 O O . GLY A 1 215 ? 8.505 -0.109 -16.841 1.00 82.00 215 GLY A O 1
ATOM 1673 N N . ILE A 1 216 ? 8.633 -2.357 -16.967 1.00 87.56 216 ILE A N 1
ATOM 1674 C CA . ILE A 1 216 ? 8.111 -2.644 -15.641 1.00 87.56 216 ILE A CA 1
ATOM 1675 C C . ILE A 1 216 ? 9.201 -3.392 -14.899 1.00 87.56 216 ILE A C 1
ATOM 1677 O O . ILE A 1 216 ? 9.649 -4.452 -15.335 1.00 87.56 216 ILE A O 1
ATOM 1681 N N . LEU A 1 217 ? 9.632 -2.843 -13.777 1.00 88.81 217 LEU A N 1
ATOM 1682 C CA . LEU A 1 217 ? 10.468 -3.554 -12.831 1.00 88.81 217 LEU A CA 1
ATOM 1683 C C . LEU A 1 217 ? 9.547 -4.290 -11.861 1.00 88.81 217 LEU A C 1
ATOM 1685 O O . LEU A 1 217 ? 8.803 -3.663 -11.110 1.00 88.81 217 LEU A O 1
ATOM 1689 N N . TYR A 1 218 ? 9.588 -5.617 -11.896 1.00 91.12 218 TYR A N 1
ATOM 1690 C CA . TYR A 1 218 ? 8.989 -6.450 -10.864 1.00 91.12 218 TYR A CA 1
ATOM 1691 C C . TYR A 1 218 ? 10.057 -6.842 -9.848 1.00 91.12 218 TYR A C 1
ATOM 1693 O O . TYR A 1 218 ? 11.117 -7.330 -10.235 1.00 91.12 218 TYR A O 1
ATOM 1701 N N . CYS A 1 219 ? 9.759 -6.685 -8.565 1.00 91.44 219 CYS A N 1
ATOM 1702 C CA . CYS A 1 219 ? 10.590 -7.164 -7.469 1.00 91.44 219 CYS A CA 1
ATOM 1703 C C . CYS A 1 219 ? 9.769 -8.087 -6.570 1.00 91.44 219 CYS A C 1
ATOM 1705 O O . CYS A 1 219 ? 8.641 -7.751 -6.210 1.00 91.44 219 CYS A O 1
ATOM 1707 N N . ASN A 1 220 ? 10.347 -9.206 -6.142 1.00 92.56 220 ASN A N 1
ATOM 1708 C CA . ASN A 1 220 ? 9.866 -9.920 -4.966 1.00 92.56 220 ASN A CA 1
ATOM 1709 C C . ASN A 1 220 ? 10.693 -9.441 -3.773 1.00 92.56 220 ASN A C 1
ATOM 1711 O O . ASN A 1 220 ? 11.873 -9.769 -3.644 1.00 92.56 220 ASN A O 1
ATOM 1715 N N . TRP A 1 221 ? 10.091 -8.617 -2.918 1.00 92.81 221 TRP A N 1
ATOM 1716 C CA . TRP A 1 221 ? 10.822 -7.939 -1.847 1.00 92.81 221 TRP A CA 1
ATOM 1717 C C . TRP A 1 221 ? 11.204 -8.883 -0.696 1.00 92.81 221 TRP A C 1
ATOM 1719 O O . TRP A 1 221 ? 12.151 -8.594 0.034 1.00 92.81 221 TRP A O 1
ATOM 1729 N N . VAL A 1 222 ? 10.532 -10.034 -0.571 1.00 91.50 222 VAL A N 1
ATOM 1730 C CA . VAL A 1 222 ? 10.870 -11.086 0.405 1.00 91.50 222 VAL A CA 1
ATOM 1731 C C . VAL A 1 222 ? 12.043 -11.928 -0.092 1.00 91.50 222 VAL A C 1
ATOM 1733 O O . VAL A 1 222 ? 13.013 -12.138 0.635 1.00 91.50 222 VAL A O 1
ATOM 1736 N N . GLU A 1 223 ? 11.972 -12.391 -1.341 1.00 90.88 223 GLU A N 1
ATOM 1737 C CA . GLU A 1 223 ? 13.026 -13.206 -1.967 1.00 90.88 223 GLU A CA 1
ATOM 1738 C C . GLU A 1 223 ? 14.236 -12.375 -2.406 1.00 90.88 223 GLU A C 1
ATOM 1740 O O . GLU A 1 223 ? 15.280 -12.932 -2.734 1.00 90.88 223 GLU A O 1
ATOM 1745 N N . LYS A 1 224 ? 14.108 -11.044 -2.378 1.00 90.44 224 LYS A N 1
ATOM 1746 C CA . LYS A 1 224 ? 15.119 -10.070 -2.808 1.00 90.44 224 LYS A CA 1
ATOM 1747 C C . LYS A 1 224 ? 15.541 -10.236 -4.268 1.00 90.44 224 LYS A C 1
ATOM 1749 O O . LYS A 1 224 ? 16.666 -9.904 -4.629 1.00 90.44 224 LYS A O 1
ATOM 1754 N N . SER A 1 225 ? 14.621 -10.699 -5.102 1.00 89.56 225 SER A N 1
ATOM 1755 C CA . SER A 1 225 ? 14.822 -10.931 -6.528 1.00 89.56 225 SER A CA 1
ATOM 1756 C C . SER A 1 225 ? 14.093 -9.876 -7.358 1.00 89.56 225 SER A C 1
ATOM 1758 O O . SER A 1 225 ? 13.124 -9.255 -6.906 1.00 89.56 225 SER A O 1
ATOM 1760 N N . ALA A 1 226 ? 14.563 -9.648 -8.585 1.00 88.38 226 ALA A N 1
ATOM 1761 C CA . ALA A 1 226 ? 13.939 -8.704 -9.501 1.00 88.38 226 ALA A CA 1
ATOM 1762 C C . ALA A 1 226 ? 14.027 -9.140 -10.959 1.00 88.38 226 ALA A C 1
ATOM 1764 O O . ALA A 1 226 ? 14.944 -9.839 -11.383 1.00 88.38 226 ALA A O 1
ATOM 1765 N N . LEU A 1 227 ? 13.055 -8.681 -11.739 1.00 88.19 227 LEU A N 1
ATOM 1766 C CA . LEU A 1 227 ? 12.931 -8.958 -13.155 1.00 88.19 227 LEU A CA 1
ATOM 1767 C C . LEU A 1 227 ? 12.476 -7.702 -13.889 1.00 88.19 227 LEU A C 1
ATOM 1769 O O . LEU A 1 227 ? 11.440 -7.115 -13.581 1.00 88.19 227 LEU A O 1
ATOM 1773 N N . TRP A 1 228 ? 13.249 -7.318 -14.901 1.00 86.44 228 TRP A N 1
ATOM 1774 C CA . TRP A 1 228 ? 12.865 -6.254 -15.815 1.00 86.44 228 TRP A CA 1
ATOM 1775 C C . TRP A 1 228 ? 11.996 -6.817 -16.939 1.00 86.44 228 TRP A C 1
ATOM 1777 O O . TRP A 1 228 ? 12.465 -7.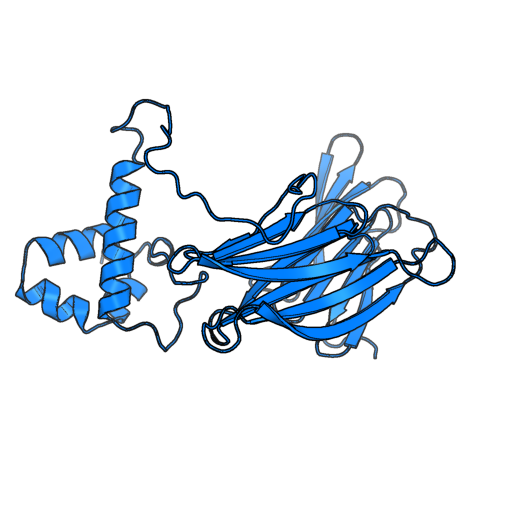578 -17.789 1.00 86.44 228 TRP A O 1
ATOM 1787 N N . LEU A 1 229 ? 10.733 -6.416 -16.965 1.00 84.00 229 LEU A N 1
ATOM 1788 C CA . LEU A 1 229 ? 9.773 -6.764 -18.000 1.00 84.00 229 LEU A CA 1
ATOM 1789 C C . LEU A 1 229 ? 9.771 -5.655 -19.054 1.00 84.00 229 LEU A C 1
ATOM 1791 O O . LEU A 1 229 ? 9.538 -4.484 -18.752 1.00 84.00 229 LEU A O 1
ATOM 1795 N N . LYS A 1 230 ? 10.035 -6.023 -20.309 1.00 75.88 230 LYS A N 1
ATOM 1796 C CA . LYS A 1 230 ? 9.925 -5.109 -21.453 1.00 75.88 230 LYS A CA 1
ATOM 1797 C C . LYS A 1 230 ? 8.564 -5.318 -22.117 1.00 75.88 230 LYS A C 1
ATOM 1799 O O . LYS A 1 230 ? 8.376 -6.360 -22.750 1.00 75.88 230 LYS A O 1
ATOM 1804 N N . PRO A 1 231 ? 7.613 -4.382 -21.972 1.00 64.50 231 PRO A N 1
ATOM 1805 C CA . PRO A 1 231 ? 6.317 -4.509 -22.600 1.00 64.50 231 PRO A CA 1
ATOM 1806 C C . PRO A 1 231 ? 6.444 -4.214 -24.091 1.00 64.50 231 PRO A C 1
ATOM 1808 O O . PRO A 1 231 ? 6.527 -3.060 -24.470 1.00 64.50 231 PRO A O 1
ATOM 1811 N N . LEU A 1 232 ? 6.463 -5.282 -24.897 1.00 59.97 232 LEU A N 1
ATOM 1812 C CA . LEU A 1 232 ? 6.473 -5.311 -26.368 1.00 59.97 232 LEU A CA 1
ATOM 1813 C C . LEU A 1 232 ? 7.633 -4.530 -27.053 1.00 59.97 232 LEU A C 1
ATOM 1815 O O . LEU A 1 232 ? 8.022 -3.441 -26.651 1.00 59.97 232 LEU A O 1
ATOM 1819 N N . PRO A 1 233 ? 8.248 -5.071 -28.118 1.00 49.88 233 PRO A N 1
ATOM 1820 C CA . PRO A 1 233 ? 9.481 -4.518 -28.688 1.00 49.88 233 PRO A CA 1
ATOM 1821 C C . PRO A 1 233 ? 9.285 -3.327 -29.652 1.00 49.88 233 PRO A C 1
ATOM 1823 O O . PRO A 1 233 ? 10.104 -3.147 -30.551 1.00 49.88 233 PRO A O 1
ATOM 1826 N N . THR A 1 234 ? 8.236 -2.512 -29.522 1.00 55.38 234 THR A N 1
ATOM 1827 C CA . THR A 1 234 ? 7.879 -1.522 -30.559 1.00 55.38 234 THR A CA 1
ATOM 1828 C C . THR A 1 234 ? 7.656 -0.118 -30.003 1.00 55.38 234 THR A C 1
ATOM 1830 O O . THR A 1 234 ? 6.964 0.065 -29.008 1.00 55.38 234 THR A O 1
ATOM 1833 N N . THR A 1 235 ? 8.178 0.891 -30.704 1.00 60.00 235 THR A N 1
ATOM 1834 C CA . THR A 1 235 ? 8.062 2.339 -30.423 1.00 60.00 235 THR A CA 1
ATOM 1835 C C . THR A 1 235 ? 6.635 2.905 -30.490 1.00 60.00 235 THR A C 1
ATOM 1837 O O . THR A 1 235 ? 6.455 4.110 -30.361 1.00 60.00 235 THR A O 1
ATOM 1840 N N . GLU A 1 236 ? 5.633 2.060 -30.730 1.00 67.31 236 GLU A N 1
ATOM 1841 C CA . GLU A 1 236 ? 4.238 2.443 -30.989 1.00 67.31 236 GLU A CA 1
ATOM 1842 C C . GLU A 1 236 ? 3.349 2.454 -29.737 1.00 67.31 236 GLU A C 1
ATOM 1844 O O . GLU A 1 236 ? 2.213 2.921 -29.806 1.00 67.31 236 GLU A O 1
ATOM 1849 N N . PHE A 1 237 ? 3.852 1.957 -28.602 1.00 74.12 237 PHE A N 1
ATOM 1850 C CA . PHE A 1 237 ? 3.085 1.817 -27.366 1.00 74.12 237 PHE A CA 1
ATOM 1851 C C . PHE A 1 237 ? 3.690 2.671 -26.253 1.00 74.12 237 PHE A C 1
ATOM 1853 O O . PHE A 1 237 ? 4.880 2.568 -25.949 1.00 74.12 237 PHE A O 1
ATOM 1860 N N . GLU A 1 238 ? 2.852 3.475 -25.607 1.00 78.62 238 GLU A N 1
ATOM 1861 C CA . GLU A 1 238 ? 3.163 4.132 -24.344 1.00 78.62 238 GLU A CA 1
ATOM 1862 C C . GLU A 1 238 ? 2.564 3.316 -23.199 1.00 78.62 238 GLU A C 1
ATOM 1864 O O . GLU A 1 238 ? 1.356 3.089 -23.145 1.00 78.62 238 GLU A O 1
ATOM 1869 N N . LEU A 1 239 ? 3.414 2.832 -22.294 1.00 81.69 239 LEU A N 1
ATOM 1870 C CA . LEU A 1 239 ? 2.962 2.148 -21.088 1.00 81.69 239 LEU A CA 1
ATOM 1871 C C . LEU A 1 239 ? 2.376 3.173 -20.115 1.00 81.69 239 LEU A C 1
ATOM 1873 O O . LEU A 1 239 ? 3.069 4.118 -19.743 1.00 81.69 239 LEU A O 1
ATOM 1877 N N . LEU A 1 240 ? 1.133 2.963 -19.685 1.00 82.12 240 LEU A N 1
ATOM 1878 C CA . LEU A 1 240 ? 0.434 3.863 -18.769 1.00 82.12 240 LEU A CA 1
ATOM 1879 C C . LEU A 1 240 ? 0.425 3.335 -17.336 1.00 82.12 240 LEU A C 1
ATOM 1881 O O . LEU A 1 240 ? 0.713 4.083 -16.407 1.00 82.12 240 LEU A O 1
ATOM 1885 N N . ASP A 1 241 ? 0.089 2.057 -17.152 1.00 86.25 241 ASP A N 1
ATOM 1886 C CA . ASP A 1 241 ? 0.005 1.443 -15.827 1.00 86.25 241 ASP A CA 1
ATOM 1887 C C . ASP A 1 241 ? 0.210 -0.077 -15.890 1.00 86.25 241 ASP A C 1
ATOM 1889 O O . ASP A 1 241 ? 0.052 -0.709 -16.941 1.00 86.25 241 ASP A O 1
ATOM 1893 N N . ALA A 1 242 ? 0.531 -0.668 -14.742 1.00 88.69 242 ALA A N 1
ATOM 1894 C CA . ALA A 1 242 ? 0.599 -2.105 -14.543 1.00 88.69 242 ALA A CA 1
ATOM 1895 C C . ALA A 1 242 ? -0.001 -2.496 -13.187 1.00 88.69 242 ALA A C 1
ATOM 1897 O O . ALA A 1 242 ? 0.143 -1.787 -12.189 1.00 88.69 242 ALA A O 1
ATOM 1898 N N . CYS A 1 243 ? -0.657 -3.652 -13.128 1.00 90.44 243 CYS A N 1
ATOM 1899 C CA . CYS A 1 243 ? -1.199 -4.189 -11.887 1.00 90.44 243 CYS A CA 1
ATOM 1900 C C . CYS A 1 243 ? -1.100 -5.709 -11.812 1.00 90.44 243 CYS A C 1
ATOM 1902 O O . CYS A 1 243 ? -1.007 -6.407 -12.822 1.00 90.44 243 CYS A O 1
ATOM 1904 N N . PHE A 1 244 ? -1.117 -6.227 -10.590 1.00 88.38 244 PHE A N 1
ATOM 1905 C CA . PHE A 1 244 ? -1.205 -7.657 -10.354 1.00 88.38 244 PHE A CA 1
ATOM 1906 C C . PHE A 1 244 ? -2.611 -8.166 -10.663 1.00 88.38 244 PHE A C 1
ATOM 1908 O O . PHE A 1 244 ? -3.614 -7.480 -10.461 1.00 88.38 244 PHE A O 1
ATOM 1915 N N . HIS A 1 245 ? -2.690 -9.401 -11.145 1.00 86.44 245 HIS A N 1
ATOM 1916 C CA . HIS A 1 245 ? -3.954 -10.106 -11.225 1.00 86.44 245 HIS A CA 1
ATOM 1917 C C . HIS A 1 245 ? -4.274 -10.760 -9.876 1.00 86.44 245 HIS A C 1
ATOM 1919 O O . HIS A 1 245 ? -3.580 -11.677 -9.451 1.00 86.44 245 HIS A O 1
ATOM 1925 N N . SER A 1 246 ? -5.425 -10.423 -9.292 1.00 72.88 246 SER A N 1
ATOM 1926 C CA . SER A 1 246 ? -5.919 -10.909 -7.985 1.00 72.88 246 SER A CA 1
ATOM 1927 C C . SER A 1 246 ? -6.141 -12.429 -7.833 1.00 72.88 246 SER A C 1
ATOM 1929 O O . SER A 1 246 ? -6.645 -12.890 -6.815 1.00 72.88 246 SER A O 1
ATOM 1931 N N . GLY A 1 247 ? -5.816 -13.236 -8.844 1.00 70.88 247 GLY A N 1
ATO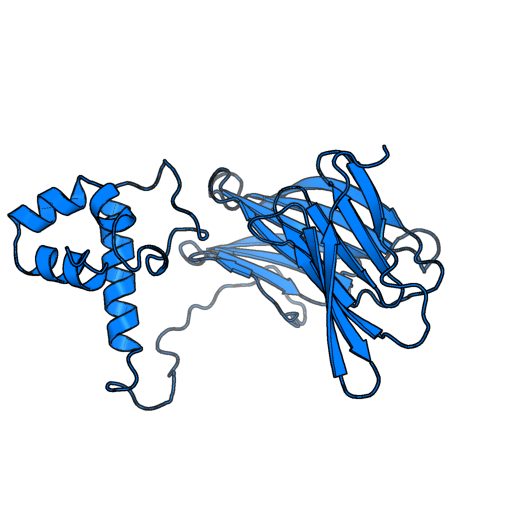M 1932 C CA . GLY A 1 247 ? -6.132 -14.669 -8.877 1.00 70.88 247 GLY A CA 1
ATOM 1933 C C . GLY A 1 247 ? -5.285 -15.488 -9.847 1.00 70.88 247 GLY A C 1
ATOM 1934 O O . GLY A 1 247 ? -5.515 -16.684 -10.006 1.00 70.88 247 GLY A O 1
ATOM 1935 N N . SER A 1 248 ? -4.303 -14.871 -10.506 1.00 75.12 248 SER A N 1
ATOM 1936 C CA . SER A 1 248 ? -3.342 -15.586 -11.339 1.00 75.12 248 SER A CA 1
ATOM 1937 C C . SER A 1 248 ? -1.956 -14.986 -11.148 1.00 75.12 248 SER A C 1
ATOM 1939 O O . SER A 1 248 ? -1.822 -13.812 -10.821 1.00 75.12 248 SER A O 1
ATOM 1941 N N . ASN A 1 249 ? -0.912 -15.787 -11.359 1.00 83.00 249 ASN A N 1
ATOM 1942 C CA . ASN A 1 249 ? 0.467 -15.302 -11.323 1.00 83.00 249 ASN A CA 1
ATOM 1943 C C . ASN A 1 249 ? 0.774 -14.521 -12.612 1.00 83.00 249 ASN A C 1
ATOM 1945 O O . ASN A 1 249 ? 1.466 -15.007 -13.512 1.00 8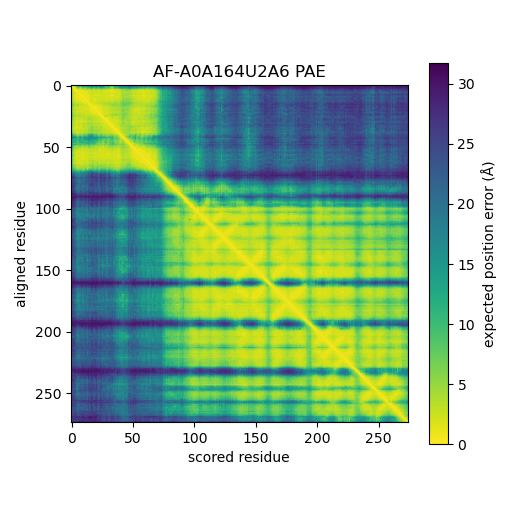3.00 249 ASN A O 1
ATOM 1949 N N . SER A 1 250 ? 0.122 -13.376 -12.792 1.00 87.88 250 SER A N 1
ATOM 1950 C CA . SER A 1 250 ? 0.196 -12.558 -13.999 1.00 87.88 250 SER A CA 1
ATOM 1951 C C . SER A 1 250 ? 0.099 -11.076 -13.668 1.00 87.88 250 SER A C 1
ATOM 1953 O O . SER A 1 250 ? -0.535 -10.680 -12.692 1.00 87.88 250 SER A O 1
ATOM 1955 N N . ILE A 1 251 ? 0.736 -10.267 -14.505 1.00 89.38 251 ILE A N 1
ATOM 1956 C CA . ILE A 1 251 ? 0.697 -8.808 -14.448 1.00 89.38 251 ILE A CA 1
ATOM 1957 C C . ILE A 1 251 ? -0.108 -8.334 -15.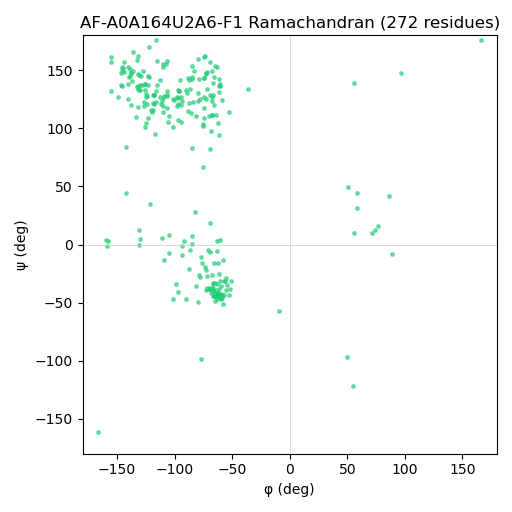645 1.00 89.38 251 ILE A C 1
ATOM 1959 O O . ILE A 1 251 ? 0.210 -8.694 -16.779 1.00 89.38 251 ILE A O 1
ATOM 1963 N N . TYR A 1 252 ? -1.126 -7.525 -15.401 1.00 90.25 252 TYR A N 1
ATOM 1964 C CA . TYR A 1 252 ? -1.824 -6.804 -16.449 1.00 90.25 252 TYR A CA 1
ATOM 1965 C C . TYR A 1 252 ? -1.162 -5.463 -16.706 1.00 90.25 252 TYR A C 1
ATOM 1967 O O . TYR A 1 252 ? -0.687 -4.804 -15.784 1.00 90.25 252 TYR A O 1
ATOM 1975 N N . ILE A 1 253 ? -1.144 -5.071 -17.971 1.00 88.94 253 ILE A N 1
ATOM 1976 C CA . ILE A 1 253 ? -0.591 -3.807 -18.428 1.00 88.94 253 ILE A CA 1
ATOM 1977 C C . ILE A 1 253 ? -1.633 -3.056 -19.240 1.00 88.94 253 ILE A C 1
ATOM 1979 O O . ILE A 1 253 ? -2.340 -3.640 -20.067 1.00 88.94 253 ILE A O 1
ATOM 1983 N N . LEU A 1 254 ? -1.705 -1.754 -18.994 1.00 87.38 254 LEU A N 1
ATOM 1984 C CA . LEU A 1 254 ? -2.466 -0.816 -19.795 1.00 87.38 254 LEU A CA 1
ATOM 1985 C C . LEU A 1 254 ? -1.479 0.014 -20.609 1.00 87.38 254 LEU A C 1
ATOM 1987 O O . LEU A 1 254 ? -0.662 0.750 -20.053 1.00 87.38 254 LEU A O 1
ATOM 1991 N N . CYS A 1 255 ? -1.577 -0.102 -21.925 1.00 85.81 255 CYS A N 1
ATOM 1992 C CA . CYS A 1 255 ? -0.809 0.688 -22.872 1.00 85.81 255 CYS A CA 1
ATOM 1993 C C . CYS A 1 255 ? -1.739 1.577 -23.696 1.00 85.81 255 CYS A C 1
ATOM 1995 O O . CYS A 1 255 ? -2.919 1.272 -23.872 1.00 85.81 255 CYS A O 1
ATOM 1997 N N . GLN A 1 256 ? -1.183 2.640 -24.256 1.00 83.38 256 GLN A N 1
ATOM 1998 C CA . GLN A 1 256 ? -1.824 3.470 -25.261 1.00 83.38 256 GLN A CA 1
ATOM 1999 C C . GLN A 1 256 ? -1.045 3.384 -26.572 1.00 83.38 256 GLN A C 1
ATOM 2001 O O . GLN A 1 256 ? 0.176 3.530 -26.592 1.00 83.38 256 GLN A O 1
ATOM 2006 N N . THR A 1 257 ? -1.761 3.174 -27.668 1.00 83.44 257 THR A N 1
ATOM 2007 C CA . THR A 1 257 ? -1.297 3.463 -29.031 1.00 83.44 257 THR A CA 1
ATOM 2008 C C . THR A 1 257 ? -2.107 4.645 -29.548 1.00 83.44 257 THR A C 1
ATOM 2010 O O . THR A 1 257 ? -3.200 4.877 -29.046 1.00 83.44 257 THR A O 1
ATOM 2013 N N . ALA A 1 258 ? -1.585 5.412 -30.511 1.00 80.88 258 ALA A N 1
ATOM 2014 C CA . ALA A 1 258 ? -2.159 6.641 -31.093 1.00 80.88 258 ALA A CA 1
ATOM 2015 C C . ALA A 1 258 ? -3.617 7.016 -30.711 1.00 80.88 258 ALA A C 1
ATOM 2017 O O . ALA A 1 258 ? -3.847 8.114 -30.204 1.00 80.88 258 ALA A O 1
ATOM 2018 N N . CYS A 1 259 ? -4.599 6.137 -30.958 1.00 81.00 259 CYS A N 1
ATOM 2019 C CA . CYS A 1 259 ? -6.007 6.348 -30.599 1.00 81.00 259 CYS A CA 1
ATOM 2020 C C . CYS A 1 259 ? -6.674 5.171 -29.854 1.00 81.00 259 CYS A C 1
ATOM 2022 O O . CYS A 1 259 ? -7.897 5.165 -29.728 1.00 81.00 259 CYS A O 1
ATOM 2024 N N . GLU A 1 260 ? -5.921 4.184 -29.367 1.00 83.44 260 GLU A N 1
ATOM 2025 C CA . GLU A 1 260 ? -6.469 2.980 -28.731 1.00 83.44 260 GLU A CA 1
ATOM 2026 C C . GLU A 1 260 ? -5.798 2.685 -27.385 1.00 83.44 260 GLU A C 1
ATOM 2028 O O . GLU A 1 260 ? -4.602 2.904 -27.189 1.00 83.44 260 GLU A O 1
ATOM 2033 N N . PHE A 1 261 ? -6.581 2.142 -26.451 1.00 85.50 261 PHE A N 1
ATOM 2034 C CA . PHE A 1 261 ? -6.054 1.542 -25.231 1.00 85.50 261 PHE A CA 1
ATOM 2035 C C . PHE A 1 261 ? -5.899 0.043 -25.444 1.00 85.50 261 PHE A C 1
ATOM 2037 O O . PHE A 1 261 ? -6.851 -0.645 -25.815 1.00 85.50 261 PHE A O 1
ATOM 2044 N N . VAL A 1 262 ? -4.703 -0.465 -25.176 1.00 83.31 262 VAL A N 1
ATOM 2045 C CA . VAL A 1 262 ? -4.370 -1.878 -25.314 1.00 83.31 262 VAL A CA 1
ATOM 2046 C C . VAL A 1 262 ? -4.156 -2.466 -23.933 1.00 83.31 262 VAL A C 1
ATOM 2048 O O . VAL A 1 262 ? -3.313 -2.007 -23.164 1.00 83.31 262 VAL A O 1
ATOM 2051 N N . PHE A 1 263 ? -4.925 -3.506 -23.635 1.00 86.50 263 PHE A N 1
ATOM 2052 C CA . PHE A 1 263 ? -4.783 -4.291 -22.422 1.00 86.50 263 PHE A CA 1
ATOM 2053 C C . PHE A 1 263 ? -4.051 -5.589 -22.748 1.00 86.50 263 PHE A C 1
ATOM 2055 O O . PHE A 1 263 ? -4.473 -6.340 -23.630 1.00 86.50 263 PHE A O 1
ATOM 2062 N N . ALA A 1 264 ? -2.954 -5.860 -22.050 1.00 84.94 264 ALA A N 1
ATOM 2063 C CA . ALA A 1 264 ? -2.182 -7.085 -22.228 1.00 84.94 264 ALA A CA 1
ATOM 2064 C C . ALA A 1 264 ? -1.784 -7.685 -20.877 1.00 84.94 264 ALA A C 1
ATOM 2066 O O . ALA A 1 264 ? -1.897 -7.044 -19.835 1.00 84.94 264 ALA A O 1
ATOM 2067 N N . SER A 1 265 ? -1.335 -8.940 -20.887 1.00 86.75 265 SER A N 1
ATOM 2068 C CA . SER A 1 265 ? -0.945 -9.662 -19.676 1.00 86.75 265 SER A CA 1
ATOM 2069 C C . SER A 1 265 ? 0.393 -10.367 -19.841 1.00 86.75 265 SER A C 1
ATOM 2071 O O . SER A 1 265 ? 0.598 -11.075 -20.829 1.00 86.75 265 SER A O 1
ATOM 2073 N N . PHE A 1 266 ? 1.257 -10.266 -18.837 1.00 83.75 266 PHE A N 1
ATOM 2074 C CA . PHE A 1 266 ? 2.459 -11.079 -18.696 1.00 83.75 266 PHE A CA 1
ATOM 2075 C C . PHE A 1 266 ? 2.209 -12.190 -17.696 1.00 83.75 266 PHE A C 1
ATOM 2077 O O . PHE A 1 266 ? 1.879 -11.924 -16.543 1.00 83.75 266 PHE A O 1
ATOM 2084 N N . LYS A 1 267 ? 2.418 -13.438 -18.114 1.00 85.19 267 LYS A N 1
ATOM 2085 C CA . LYS A 1 267 ? 2.473 -14.553 -17.173 1.00 85.19 267 LYS A CA 1
ATOM 2086 C C . LYS A 1 267 ? 3.838 -14.555 -16.498 1.00 85.19 267 LYS A C 1
ATOM 2088 O O . LYS A 1 267 ? 4.862 -14.590 -17.179 1.00 85.19 267 LYS A O 1
ATOM 2093 N N . MET A 1 268 ? 3.843 -14.527 -15.173 1.00 82.19 268 MET A N 1
ATOM 2094 C CA . MET A 1 268 ? 5.082 -14.496 -14.411 1.00 82.19 268 MET A CA 1
ATOM 2095 C C . MET A 1 268 ? 5.769 -15.865 -14.422 1.00 82.19 268 MET A C 1
ATOM 2097 O O . MET A 1 268 ? 5.086 -16.899 -14.393 1.00 82.19 268 MET A O 1
ATOM 2101 N N . PRO A 1 269 ? 7.113 -15.899 -14.484 1.00 74.19 269 PRO A N 1
ATOM 2102 C CA . PRO A 1 269 ? 7.854 -17.146 -14.377 1.00 74.19 269 PRO A CA 1
ATOM 2103 C C . PRO A 1 269 ? 7.633 -17.777 -12.995 1.00 74.19 269 PRO A C 1
ATOM 2105 O O . PRO A 1 269 ? 7.360 -17.090 -12.014 1.00 74.19 269 PRO A O 1
ATOM 2108 N N . VAL A 1 270 ? 7.742 -19.107 -12.926 1.00 67.31 270 VAL A N 1
ATOM 2109 C CA . VAL A 1 270 ? 7.521 -19.879 -11.686 1.00 67.31 270 VAL A CA 1
ATOM 2110 C C . VAL A 1 270 ? 8.601 -19.589 -10.635 1.00 67.31 270 VAL A C 1
ATOM 2112 O O . VAL A 1 270 ? 8.336 -19.702 -9.445 1.00 67.31 270 VAL A O 1
ATOM 2115 N N . ALA A 1 271 ? 9.794 -19.184 -11.072 1.00 69.62 271 ALA A N 1
ATOM 2116 C CA . ALA A 1 271 ? 10.875 -18.719 -10.217 1.00 69.62 271 ALA A CA 1
ATOM 2117 C C . ALA A 1 271 ? 11.526 -17.485 -10.848 1.00 69.62 271 ALA A C 1
ATOM 2119 O O . ALA A 1 271 ? 11.695 -17.427 -12.072 1.00 69.62 271 ALA A O 1
ATOM 2120 N N . LEU A 1 272 ? 11.887 -16.510 -10.017 1.00 67.12 272 LEU A N 1
ATOM 2121 C CA . LEU A 1 272 ? 12.689 -15.373 -10.446 1.00 67.12 272 LEU A CA 1
ATOM 2122 C C . LEU A 1 272 ? 14.184 -15.727 -10.443 1.00 67.12 272 LEU A C 1
ATOM 2124 O O . LEU A 1 272 ? 14.615 -16.538 -9.622 1.00 67.12 272 LEU A O 1
ATOM 2128 N N . PRO A 1 273 ? 14.987 -15.126 -11.339 1.00 62.00 273 PRO A N 1
ATOM 2129 C CA . PRO A 1 273 ? 16.436 -15.166 -11.202 1.00 62.00 273 PRO A CA 1
ATOM 2130 C C . PRO A 1 273 ? 16.852 -14.512 -9.874 1.00 62.00 273 PRO A C 1
ATOM 2132 O O . PRO A 1 273 ? 16.275 -13.497 -9.476 1.00 62.00 273 PRO A O 1
ATOM 2135 N N . ALA A 1 274 ? 17.812 -15.144 -9.194 1.00 50.81 274 ALA A N 1
ATOM 2136 C CA . ALA A 1 274 ? 18.413 -14.651 -7.955 1.00 50.81 274 ALA A CA 1
ATOM 2137 C C . ALA A 1 274 ? 19.283 -13.409 -8.192 1.00 50.81 274 ALA A C 1
ATOM 2139 O O . ALA A 1 274 ? 19.895 -13.321 -9.283 1.00 50.81 274 ALA A O 1
#

Organism: NCBI:txid1314777

Solvent-accessible surface area (backbone atoms only — not comparable to full-atom values): 15956 Å² total; per-residue (Å²): 132,88,64,51,38,48,51,54,53,44,51,48,30,70,78,30,69,70,53,30,53,54,48,38,68,35,57,60,66,48,66,67,18,76,46,41,84,61,39,67,35,77,66,78,49,90,52,91,82,63,45,30,50,55,50,46,52,28,33,45,49,32,40,52,47,56,60,63,67,36,80,92,69,57,77,95,65,89,70,85,87,76,85,84,89,75,90,69,97,70,96,64,80,73,44,71,53,87,83,56,50,76,49,94,57,33,38,38,37,47,31,49,61,100,46,18,31,44,36,40,38,32,70,89,81,64,53,70,30,77,47,82,49,61,48,71,78,48,71,28,67,37,71,37,58,93,73,39,31,35,39,37,40,36,36,30,67,29,89,67,81,87,65,28,36,27,43,36,35,34,37,32,29,70,37,88,92,50,55,54,43,74,48,78,70,33,78,45,79,48,64,60,91,82,54,97,46,77,68,43,57,42,49,56,94,57,38,36,41,41,30,30,70,82,31,34,39,38,30,33,50,79,81,69,22,61,47,81,44,68,78,68,100,55,98,64,56,44,58,64,48,63,45,78,42,98,85,50,73,32,37,39,36,41,29,36,36,101,90,45,80,47,78,49,75,45,74,57,72,95,66,76,60,123

Nearest PDB structures (foldseek):
  5g04-assembly1_R  TM=5.153E-0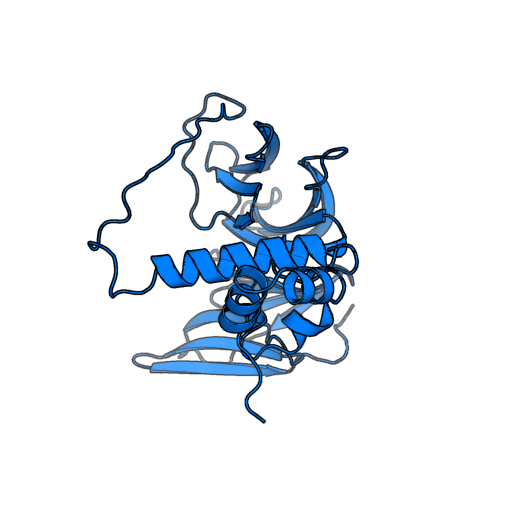1  e=7.139E-03  Homo sapiens
  5khr-assembly1_R  TM=3.495E-01  e=3.618E-02  Homo sapiens
  8ybf-assembly1_A  TM=5.388E-01  e=1.356E+00  Morbillivirus canis
  3b77-assembly2_E  TM=3.932E-01  e=1.778E+00  Exiguobacterium sibiricum 255-15
  3b77-assembly1_B  TM=3.925E-01  e=2.892E+00  Exiguobacterium sibiricum 255-15

Mean predicted aligned error: 13.16 Å

Foldseek 3Di:
DQFAALLRLLVVLVVDVVSVVVQLQDLVSLVRHPCSQLQDDQQRDDDPPQHSNNSSVSSNVSSVVCVCPPPVHDDPDPPPPDDDDADDPDDDPWDWDPDWDDGPQWIWTWTDDCWIWIKIAGNPPGDIDIDTHHDWQAKEWHQDPNQQKIKIWTWHDDPPDRAKIKTWIWIAHCDPVRHRDIDTQAIDIDGPPDFPDFQHWYDDDQWIWTDTQQFIWIARSNVRFIDTGGDDPDPQKGWRDWDDDPPAQKIWTWIDGPHDIDIDIDRDDPDGDD

pLDDT: mean 80.7, std 12.79, range [44.0, 97.19]

Radius of gyration: 22.27 Å; Cα contacts (8 Å, |Δi|>4): 506; chains: 1; bounding box: 62×45×53 Å

Secondary structure (DSSP, 8-state):
--PPPHHHHHHHHHH-HHHHHHHTT-THHHHTSTTGGGS--GGGS--TTS-HHHHHHHHHHHHHHHHHSSTTS--S------------SS-S--EEPS--EEETTEEEEEEESSS-EEEEEETTT--EEEEE-S-EEEEEEEEEGGGTEEEEEEEEE-SSTTT-EEEEEEEEE-SSTTTT-EEEEEEEEE--SS---EEEEEEETTEEEEEETTEEEEEETTTTEEEEE---S-TT-EEEEEEE-TTSSEEEEEEEETTEEEEEEEEPPSS---

Sequence (274 aa):
MSSLSVQDIVSLAQACSKMRELIRTHKSTFLSSTNSQIIPFPLGELTADVGPEELFRAAARAAALSRRLNPLSSDHSANVKKHSIFPLPASLSVIPASGPLLLDDYIVFRSMGLRDFLCLFKFSNGLSSRHDYELIYEETYQPIPSRKTVVVALCLLGKETGSGYVLQVDEYSISDENFGKVDTHFIMRFYPTTSRLMLSMRVEGNGLLATGRYGILYCNWVEKSALWLKPLPTTEFELLDACFHSGSNSIYILCQTACEFVFASFKMPVALPA